Protein AF-A0A8T2VU56-F1 (afdb_monomer_lite)

pLDDT: mean 72.92, std 17.84, range [37.53, 98.25]

Radius of gyration: 41.7 Å; chains: 1; bounding box: 70×82×108 Å

Foldseek 3Di:
DDDPDDDPDPPPDDPDPDDDCPPPQPDDVPDHDDQPPVRDDPDDPPVVVVVVVVVVVVVVVVVVVPDDPDDDDDPDDDDPPPVPVDPPDPPPPPDDPDDDPVVPPPPPPDDDPVVVVVVVVVVVVVVVVVVVVVVVVVVVVVVVVVVVVVVVVVVVVVVVVPPPDDDDDPVVLVVLCVDPVSVVVDDDDDD

Secondary structure (DSSP, 8-state):
--------PPPP-PPP----GGGS--SSTT---SB-TTS-B--PPPHHHHHHHHHHHHHHHHHHTT---------PPPPP--TT---S-SS-TTS--PPPGGG---TT-S--HHHHHHHHHHHHHHHHHHHHHHHHHHHHHHHHHHHHHHHHHHHHHHHHHH-------HHHHHHHHTSHHHHTT------

Structure (mmCIF, N/CA/C/O backbone):
data_AF-A0A8T2VU56-F1
#
_entry.id   AF-A0A8T2VU56-F1
#
loop_
_atom_site.group_PDB
_atom_site.id
_atom_site.type_symbol
_atom_site.label_atom_id
_atom_site.label_alt_id
_atom_site.label_comp_id
_atom_site.label_asym_id
_atom_site.label_entity_id
_atom_site.label_seq_id
_atom_site.pdbx_PDB_ins_code
_atom_site.Cartn_x
_atom_site.Cartn_y
_atom_site.Cartn_z
_atom_site.occupancy
_atom_site.B_iso_or_equiv
_atom_site.auth_seq_id
_atom_site.auth_comp_id
_atom_site.auth_asym_id
_atom_site.auth_atom_id
_atom_site.pdbx_PDB_model_num
ATOM 1 N N . MET A 1 1 ? 33.290 -72.888 -50.175 1.00 46.44 1 MET A N 1
ATOM 2 C CA . MET A 1 1 ? 33.394 -71.530 -49.603 1.00 46.44 1 MET A CA 1
ATOM 3 C C . MET A 1 1 ? 31.988 -70.975 -49.508 1.00 46.44 1 MET A C 1
ATOM 5 O O . MET A 1 1 ? 31.347 -70.798 -50.534 1.00 46.44 1 MET A O 1
ATOM 9 N N . SER A 1 2 ? 31.471 -70.873 -48.289 1.00 42.88 2 SER A N 1
ATOM 10 C CA . SER A 1 2 ? 30.056 -70.639 -47.995 1.00 42.88 2 SER A CA 1
ATOM 11 C C . SER A 1 2 ? 29.735 -69.148 -48.090 1.00 42.88 2 SER A C 1
ATOM 13 O O . SER A 1 2 ? 30.364 -68.346 -47.406 1.00 42.88 2 SER A O 1
ATOM 15 N N . ALA A 1 3 ? 28.772 -68.781 -48.934 1.00 53.12 3 ALA A N 1
ATOM 16 C CA . ALA A 1 3 ? 28.243 -67.427 -49.006 1.00 53.12 3 ALA A CA 1
ATOM 17 C C . ALA A 1 3 ? 27.348 -67.173 -47.784 1.00 53.12 3 ALA A C 1
ATOM 19 O O . ALA A 1 3 ? 26.235 -67.688 -47.699 1.00 53.12 3 ALA A O 1
ATOM 20 N N . SER A 1 4 ? 27.845 -66.407 -46.817 1.00 54.41 4 SER A N 1
ATOM 21 C CA . SER A 1 4 ? 27.042 -65.857 -45.727 1.00 54.41 4 SER A CA 1
ATOM 22 C C . SER A 1 4 ? 26.237 -64.673 -46.266 1.00 54.41 4 SER A C 1
ATOM 24 O O . SER A 1 4 ? 26.714 -63.541 -46.271 1.00 54.41 4 SER A O 1
ATOM 26 N N . GLY A 1 5 ? 25.043 -64.960 -46.789 1.00 58.12 5 GLY A N 1
ATOM 27 C CA . GLY A 1 5 ? 24.051 -63.946 -47.136 1.00 58.12 5 GLY A CA 1
ATOM 28 C C . GLY A 1 5 ? 23.506 -63.307 -45.864 1.00 58.12 5 GLY A C 1
ATOM 29 O O . GLY A 1 5 ? 22.724 -63.923 -45.143 1.00 58.12 5 GLY A O 1
ATOM 30 N N . GLU A 1 6 ? 23.961 -62.095 -45.570 1.00 66.25 6 GLU A N 1
ATOM 31 C CA . GLU A 1 6 ? 23.452 -61.273 -44.477 1.00 66.25 6 GLU A CA 1
ATOM 32 C C . GLU A 1 6 ? 22.043 -60.792 -44.854 1.00 66.25 6 GLU A C 1
ATOM 34 O O . GLU A 1 6 ? 21.862 -59.972 -45.752 1.00 66.25 6 GLU A O 1
ATOM 39 N N . VAL A 1 7 ? 21.024 -61.396 -44.239 1.00 67.69 7 VAL A N 1
ATOM 40 C CA . VAL A 1 7 ? 19.621 -61.028 -44.457 1.00 67.69 7 VAL A CA 1
ATOM 41 C C . VAL A 1 7 ? 19.360 -59.737 -43.688 1.00 67.69 7 VAL A C 1
ATOM 43 O O . VAL A 1 7 ? 19.264 -59.749 -42.461 1.00 67.69 7 VAL A O 1
ATOM 46 N N . GLU A 1 8 ? 19.265 -58.619 -44.407 1.00 71.31 8 GLU A N 1
ATOM 47 C CA . GLU A 1 8 ? 18.895 -57.324 -43.839 1.00 71.31 8 GLU A CA 1
ATOM 48 C C . GLU A 1 8 ? 17.495 -57.416 -43.216 1.00 71.31 8 GLU A C 1
ATOM 50 O O . GLU A 1 8 ? 16.479 -57.531 -43.905 1.00 71.31 8 GLU A O 1
ATOM 55 N N . VAL A 1 9 ? 17.438 -57.401 -41.883 1.00 70.56 9 VAL A N 1
ATOM 56 C CA . VAL A 1 9 ? 16.172 -57.367 -41.150 1.00 70.56 9 VAL A CA 1
ATOM 57 C C . VAL A 1 9 ? 15.564 -55.975 -41.339 1.00 70.56 9 VAL A C 1
ATOM 59 O O . VAL A 1 9 ? 16.203 -54.987 -40.961 1.00 70.56 9 VAL A O 1
ATOM 62 N N . PRO A 1 10 ? 14.348 -55.854 -41.905 1.00 72.25 10 PRO A N 1
ATOM 63 C CA . PRO A 1 10 ? 13.726 -54.556 -42.103 1.00 72.25 10 PRO A CA 1
ATOM 64 C C . PRO A 1 10 ? 13.536 -53.845 -40.754 1.00 72.25 10 PRO A C 1
ATOM 66 O O . PRO A 1 10 ? 13.251 -54.498 -39.742 1.00 72.25 10 PRO A O 1
ATOM 69 N N . PRO A 1 11 ? 13.699 -52.511 -40.713 1.00 74.19 11 PRO A N 1
ATOM 70 C CA . PRO A 1 11 ? 13.617 -51.747 -39.477 1.00 74.19 11 PRO A CA 1
ATOM 71 C C . PRO A 1 11 ? 12.269 -52.002 -38.803 1.00 74.19 11 PRO A C 1
ATOM 73 O O . PRO A 1 11 ? 11.213 -51.791 -39.400 1.00 74.19 11 PRO A O 1
ATOM 76 N N . GLN A 1 12 ? 12.315 -52.485 -37.558 1.00 74.44 12 GLN A N 1
ATOM 77 C CA . GLN A 1 12 ? 11.122 -52.790 -36.774 1.00 74.44 12 GLN A CA 1
ATOM 78 C C . GLN A 1 12 ? 10.201 -51.567 -36.740 1.00 74.44 12 GLN A C 1
ATOM 80 O O . GLN A 1 12 ? 10.619 -50.471 -36.354 1.00 74.44 12 GLN A O 1
ATOM 85 N N . TRP A 1 13 ? 8.950 -51.763 -37.162 1.00 69.94 13 TRP A N 1
ATOM 86 C CA . TRP A 1 13 ? 7.931 -50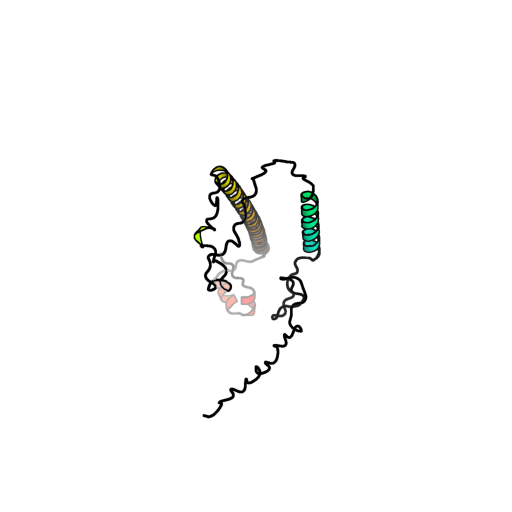.723 -37.135 1.00 69.94 13 TRP A CA 1
ATOM 87 C C . TRP A 1 13 ? 7.741 -50.246 -35.694 1.00 69.94 13 TRP A C 1
ATOM 89 O O . TRP A 1 13 ? 7.312 -51.005 -34.824 1.00 69.94 13 TRP A O 1
ATOM 99 N N . LYS A 1 14 ? 8.098 -48.987 -35.436 1.00 77.25 14 LYS A N 1
ATOM 100 C CA . LYS A 1 14 ? 7.830 -48.331 -34.159 1.00 77.25 14 LYS A CA 1
ATOM 101 C C . LYS A 1 14 ? 6.440 -47.701 -34.246 1.00 77.25 14 LYS A C 1
ATOM 103 O O . LYS A 1 14 ? 6.221 -46.915 -35.174 1.00 77.25 14 LYS A O 1
ATOM 108 N N . PRO A 1 15 ? 5.512 -48.014 -33.326 1.00 74.06 15 PRO A N 1
ATOM 109 C CA . PRO A 1 15 ? 4.235 -47.320 -33.286 1.00 74.06 15 PRO A CA 1
ATOM 110 C C . PRO A 1 15 ? 4.505 -45.827 -33.100 1.00 74.06 15 PRO A C 1
ATOM 112 O O . PRO A 1 15 ? 5.317 -45.436 -32.260 1.00 74.06 15 PRO A O 1
ATOM 115 N N . GLN A 1 16 ? 3.874 -44.997 -33.928 1.00 73.25 16 GLN A N 1
ATOM 116 C CA . GLN A 1 16 ? 4.014 -43.553 -33.796 1.00 73.25 16 GLN A CA 1
ATOM 117 C C . GLN A 1 16 ? 3.370 -43.101 -32.486 1.00 73.25 16 GLN A C 1
ATOM 119 O O . GLN A 1 16 ? 2.297 -43.583 -32.120 1.00 73.25 16 GLN A O 1
ATOM 124 N N . GLU A 1 17 ? 4.028 -42.186 -31.778 1.00 72.50 17 GLU A N 1
ATOM 125 C CA . GLU A 1 17 ? 3.472 -41.585 -30.571 1.00 72.50 17 GLU A CA 1
ATOM 126 C C . GLU A 1 17 ? 2.212 -40.797 -30.945 1.00 72.50 17 GLU A C 1
ATOM 128 O O . GLU A 1 17 ? 2.271 -39.751 -31.592 1.00 72.50 17 GLU A O 1
ATOM 133 N N . ILE A 1 18 ? 1.050 -41.326 -30.562 1.00 72.25 18 ILE A N 1
ATOM 134 C CA . ILE A 1 18 ? -0.223 -40.629 -30.719 1.00 72.25 18 ILE A CA 1
ATOM 135 C C . ILE A 1 18 ? -0.266 -39.548 -29.640 1.00 72.25 18 ILE A C 1
ATOM 137 O O . ILE A 1 18 ? -0.462 -39.838 -28.460 1.00 72.25 18 ILE A O 1
ATOM 141 N N . TYR A 1 19 ? -0.069 -38.297 -30.046 1.00 64.56 19 TYR A N 1
ATOM 142 C CA . TYR A 1 19 ? -0.256 -37.156 -29.159 1.00 64.56 19 TYR A CA 1
ATOM 143 C C . TYR A 1 19 ? -1.755 -36.918 -28.935 1.00 64.56 19 TYR A C 1
ATOM 145 O O . TYR A 1 19 ? -2.496 -36.623 -29.873 1.00 64.56 19 TYR A O 1
ATOM 153 N N . ASP A 1 20 ? -2.209 -37.062 -27.687 1.00 63.53 20 ASP A N 1
ATOM 154 C CA . ASP A 1 20 ? -3.594 -36.786 -27.306 1.00 63.53 20 ASP A CA 1
ATOM 155 C C . ASP A 1 20 ? -3.799 -35.280 -27.082 1.00 63.53 20 ASP A C 1
ATOM 157 O O . ASP A 1 20 ? -3.379 -34.705 -26.074 1.00 63.53 20 ASP A O 1
ATOM 161 N N . PHE A 1 21 ? -4.455 -34.630 -28.043 1.00 57.25 21 PHE A N 1
ATOM 162 C CA . PHE A 1 21 ? -4.750 -33.197 -28.005 1.00 57.25 21 PHE A CA 1
ATOM 163 C C . PHE A 1 21 ? -6.002 -32.843 -27.195 1.00 57.25 21 PHE A C 1
ATOM 165 O O . PHE A 1 21 ? -6.284 -31.661 -27.022 1.00 57.25 21 PHE A O 1
ATOM 172 N N . ARG A 1 22 ? -6.731 -33.816 -26.629 1.00 61.69 22 ARG A N 1
ATOM 173 C CA . ARG A 1 22 ? -7.937 -33.537 -25.819 1.00 61.69 22 ARG A CA 1
ATOM 174 C C . ARG A 1 22 ? -7.633 -32.782 -24.519 1.00 61.69 22 ARG A C 1
ATOM 176 O O . ARG A 1 22 ? -8.540 -32.247 -23.888 1.00 61.69 22 ARG A O 1
ATOM 183 N N . HIS A 1 23 ? -6.361 -32.730 -24.122 1.00 58.16 23 HIS A N 1
ATOM 184 C CA . HIS A 1 23 ? -5.867 -31.947 -22.986 1.00 58.16 23 HIS A CA 1
ATOM 185 C C . HIS A 1 23 ? -4.960 -30.776 -23.400 1.00 58.16 23 HIS A C 1
ATOM 187 O O . HIS A 1 23 ? -4.376 -30.114 -22.537 1.00 58.16 23 HIS A O 1
ATOM 193 N N . GLY A 1 24 ? -4.833 -30.507 -24.704 1.00 56.53 24 GLY A N 1
ATOM 194 C CA . GLY A 1 24 ? -4.169 -29.312 -25.211 1.00 56.53 24 GLY A CA 1
ATOM 195 C C . GLY A 1 24 ? -5.001 -28.077 -24.878 1.00 56.53 24 GLY A C 1
ATOM 196 O O . GLY A 1 24 ? -6.213 -28.070 -25.062 1.00 56.53 24 GLY A O 1
ATOM 197 N N . ALA A 1 25 ? -4.371 -27.035 -24.338 1.00 58.09 25 ALA A N 1
ATOM 198 C CA . ALA A 1 25 ? -5.061 -25.770 -24.124 1.00 58.09 25 ALA A CA 1
ATOM 199 C C . ALA A 1 25 ? -5.356 -25.129 -25.488 1.00 58.09 25 ALA A C 1
ATOM 201 O O . ALA A 1 25 ? -4.428 -24.672 -26.155 1.00 58.09 25 ALA A O 1
ATOM 202 N N . ASP A 1 26 ? -6.627 -25.085 -25.885 1.00 53.66 26 ASP A N 1
ATOM 203 C CA . ASP A 1 26 ? -7.063 -24.320 -27.052 1.00 53.66 26 ASP A CA 1
ATOM 204 C C . ASP A 1 26 ? -6.915 -22.821 -26.762 1.00 53.66 26 ASP A C 1
ATOM 206 O O . ASP A 1 26 ? -7.657 -22.224 -25.975 1.00 53.66 26 ASP A O 1
ATOM 210 N N . GLY A 1 27 ? -5.901 -22.209 -27.373 1.00 61.66 27 GLY A N 1
ATOM 211 C CA . GLY A 1 27 ? -5.682 -20.768 -27.336 1.00 61.66 27 GLY A CA 1
ATOM 212 C C . GLY A 1 27 ? -4.215 -20.357 -27.500 1.00 61.66 27 GLY A C 1
ATOM 213 O O . GLY A 1 27 ? -3.303 -21.171 -27.332 1.00 61.66 27 GLY A O 1
ATOM 214 N N . PRO A 1 28 ? -3.952 -19.077 -27.820 1.00 64.56 28 PRO A N 1
ATOM 215 C CA . PRO A 1 28 ? -2.594 -18.550 -27.913 1.00 64.56 28 PRO A CA 1
ATOM 216 C C . PRO A 1 28 ? -1.837 -18.754 -26.592 1.00 64.56 28 PRO A C 1
ATOM 218 O O . PRO A 1 28 ? -2.418 -18.711 -25.507 1.00 64.56 28 PRO A O 1
ATOM 221 N N . ARG A 1 29 ? -0.521 -18.990 -26.666 1.00 50.00 29 ARG A N 1
ATOM 222 C CA . ARG A 1 29 ? 0.342 -19.300 -25.512 1.00 50.00 29 ARG A CA 1
ATOM 223 C C . ARG A 1 29 ? 0.138 -18.282 -24.375 1.00 50.00 29 ARG A C 1
ATOM 225 O O . ARG A 1 29 ? 0.555 -17.136 -24.483 1.00 50.00 29 ARG A O 1
ATOM 232 N N . GLY A 1 30 ? -0.480 -18.721 -23.274 1.00 55.22 30 GLY A N 1
ATOM 233 C CA . GLY A 1 30 ? -0.839 -17.870 -22.126 1.00 55.22 30 GLY A CA 1
ATOM 234 C C . GLY A 1 30 ? -2.346 -17.673 -21.916 1.00 55.22 30 GLY A C 1
ATOM 235 O O . GLY A 1 30 ? -2.743 -17.134 -20.884 1.00 55.22 30 GLY A O 1
ATOM 236 N N . TYR A 1 31 ? -3.183 -18.152 -22.834 1.00 52.47 31 TYR A N 1
ATOM 237 C CA . TYR A 1 31 ? -4.635 -18.156 -22.707 1.00 52.47 31 TYR A CA 1
ATOM 238 C C . TYR A 1 31 ? -5.089 -19.421 -21.962 1.00 52.47 31 TYR A C 1
ATOM 240 O O . TYR A 1 31 ? -4.869 -20.541 -22.415 1.00 52.47 31 TYR A O 1
ATOM 248 N N . LYS A 1 32 ? -5.679 -19.256 -20.773 1.00 54.81 32 LYS A N 1
ATOM 249 C CA . LYS A 1 32 ? -6.352 -20.338 -20.038 1.00 54.81 32 LYS A CA 1
ATOM 250 C C . LYS A 1 32 ? -7.844 -20.054 -20.043 1.00 54.81 32 LYS A C 1
ATOM 252 O O . LYS A 1 32 ? -8.311 -19.211 -19.279 1.00 54.81 32 LYS A O 1
ATOM 257 N N . VAL A 1 33 ? -8.578 -20.757 -20.898 1.00 51.31 33 VAL A N 1
ATOM 258 C CA . VAL A 1 33 ? -10.038 -20.796 -20.822 1.00 51.31 33 VAL A CA 1
ATOM 259 C C . VAL A 1 33 ? -10.409 -21.838 -19.783 1.00 51.31 33 VAL A C 1
ATOM 261 O O . VAL A 1 33 ? -10.135 -23.021 -19.954 1.00 51.31 33 VAL A O 1
ATOM 264 N N . GLY A 1 34 ? -10.999 -21.388 -18.682 1.00 56.22 34 GLY A N 1
ATOM 265 C CA . GLY A 1 34 ? -11.566 -22.270 -17.672 1.00 56.22 34 GLY A CA 1
ATOM 266 C C . GLY A 1 34 ? -11.054 -22.037 -16.258 1.00 56.22 34 GLY A C 1
ATOM 267 O O . GLY A 1 34 ? -10.115 -21.285 -15.986 1.00 56.22 34 GLY A O 1
ATOM 268 N N . VAL A 1 35 ? -11.754 -22.695 -15.342 1.00 53.44 35 VAL A N 1
ATOM 269 C CA . VAL A 1 35 ? -11.454 -22.742 -13.916 1.00 53.44 35 VAL A CA 1
ATOM 270 C C . VAL A 1 35 ? -10.137 -23.498 -13.731 1.00 53.44 35 VAL A C 1
ATOM 272 O O . VAL A 1 35 ? -9.914 -24.536 -14.354 1.00 53.44 35 VAL A O 1
ATOM 275 N N . ASN A 1 36 ? -9.219 -22.974 -12.917 1.00 60.47 36 ASN A N 1
ATOM 276 C CA . ASN A 1 36 ? -7.969 -23.685 -12.645 1.00 60.47 36 ASN A CA 1
ATOM 277 C C . ASN A 1 36 ? -8.244 -25.010 -11.892 1.00 60.47 36 ASN A C 1
ATOM 279 O O . ASN A 1 36 ? -9.342 -25.226 -11.384 1.00 60.47 36 ASN A O 1
ATOM 283 N N . LYS A 1 37 ? -7.236 -25.886 -11.736 1.00 53.97 37 LYS A N 1
ATOM 284 C CA . LYS A 1 37 ? -7.405 -27.160 -10.995 1.00 53.97 37 LYS A CA 1
ATOM 285 C C . LYS A 1 37 ? -7.894 -26.996 -9.541 1.00 53.97 37 LYS A C 1
ATOM 287 O O . LYS A 1 37 ? -8.208 -27.983 -8.892 1.00 53.97 37 LYS A O 1
ATOM 292 N N . PHE A 1 38 ? -7.893 -25.768 -9.021 1.00 58.56 38 PHE A N 1
ATOM 293 C CA . PHE A 1 38 ? -8.266 -25.410 -7.657 1.0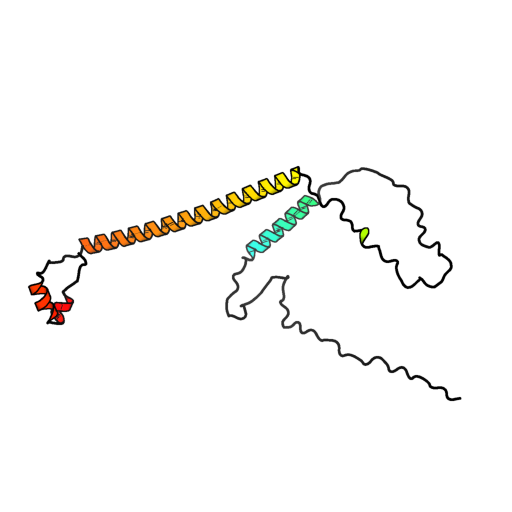0 58.56 38 PHE A CA 1
ATOM 294 C C . PHE A 1 38 ? -9.642 -24.734 -7.565 1.00 58.56 38 PHE A C 1
ATOM 296 O O . PHE A 1 38 ? -9.952 -24.154 -6.531 1.00 58.56 38 PHE A O 1
ATOM 303 N N . GLY A 1 39 ? -10.465 -24.761 -8.619 1.00 57.94 39 GLY A N 1
ATOM 304 C CA . GLY A 1 39 ? -11.818 -24.198 -8.555 1.00 57.94 39 GLY A CA 1
ATOM 305 C C . GLY A 1 39 ? -11.879 -22.666 -8.642 1.00 57.94 39 GLY A C 1
ATOM 306 O O . GLY A 1 39 ? -12.969 -22.099 -8.644 1.00 57.94 39 GLY A O 1
ATOM 307 N N . ASN A 1 40 ? -10.740 -21.977 -8.768 1.00 64.19 40 ASN A N 1
ATOM 308 C CA . ASN A 1 40 ? -10.721 -20.523 -8.884 1.00 64.19 40 ASN A CA 1
ATOM 309 C C . ASN A 1 40 ? -10.905 -20.115 -10.347 1.00 64.19 40 ASN A C 1
ATOM 311 O O . ASN A 1 40 ? -10.119 -20.493 -11.226 1.00 64.19 40 ASN A O 1
ATOM 315 N N . ILE A 1 41 ? -11.931 -19.299 -10.590 1.00 55.78 41 ILE A N 1
ATOM 316 C CA . ILE A 1 41 ? -12.119 -18.565 -11.842 1.00 55.78 41 ILE A CA 1
ATOM 317 C C . ILE A 1 41 ? -10.895 -17.661 -11.993 1.00 55.78 41 ILE A C 1
ATOM 319 O O . ILE A 1 41 ? -10.708 -16.728 -11.212 1.00 55.78 41 ILE A O 1
ATOM 323 N N . GLY A 1 42 ? -10.017 -17.979 -12.948 1.00 53.12 42 GLY A N 1
ATOM 324 C CA . GLY A 1 42 ? -8.849 -17.153 -13.231 1.00 53.12 42 GLY A CA 1
ATOM 325 C C . GLY A 1 42 ? -9.305 -15.720 -13.477 1.00 53.12 42 GLY A C 1
ATOM 326 O O . GLY A 1 42 ? -10.188 -15.496 -14.307 1.00 53.12 42 GLY A O 1
ATOM 327 N N . SER A 1 43 ? -8.758 -14.755 -12.730 1.00 50.44 43 SER A N 1
ATOM 328 C CA . SER A 1 43 ? -9.105 -13.352 -12.941 1.00 50.44 43 SER A CA 1
ATOM 329 C C . SER A 1 43 ? -8.670 -12.981 -14.353 1.00 50.44 43 SER A C 1
ATOM 331 O O . SER A 1 43 ? -7.475 -12.920 -14.654 1.00 50.44 43 SER A O 1
ATOM 333 N N . LYS A 1 44 ? -9.649 -12.804 -15.235 1.00 52.06 44 LYS A N 1
ATOM 334 C CA . LYS A 1 44 ? -9.434 -12.396 -16.616 1.00 52.06 44 LYS A CA 1
ATOM 335 C C . LYS A 1 44 ? -8.611 -11.099 -16.621 1.00 52.06 44 LYS A C 1
ATOM 337 O O . LYS A 1 44 ? -8.950 -10.169 -15.893 1.00 52.06 44 LYS A O 1
ATOM 342 N N . ARG A 1 45 ? -7.594 -11.001 -17.485 1.00 55.91 45 ARG A N 1
ATOM 343 C CA . ARG A 1 45 ? -7.375 -9.718 -18.174 1.00 55.91 45 ARG A CA 1
ATOM 344 C C . ARG A 1 45 ? -8.662 -9.471 -18.952 1.00 55.91 45 ARG A C 1
ATOM 346 O O . ARG A 1 45 ? -9.130 -10.400 -19.617 1.00 55.91 45 ARG A O 1
ATOM 353 N N . LYS A 1 46 ? -9.305 -8.316 -18.766 1.00 57.16 46 LYS A N 1
ATOM 354 C CA . LYS A 1 46 ? -10.575 -8.029 -19.445 1.00 57.16 46 LYS A CA 1
ATOM 355 C C . LYS A 1 46 ? -10.336 -8.180 -20.946 1.00 57.16 46 LYS A C 1
ATOM 357 O O . LYS A 1 46 ? -9.319 -7.720 -21.447 1.00 57.16 46 LYS A O 1
ATOM 362 N N . LEU A 1 47 ? -11.229 -8.876 -21.644 1.00 51.88 47 LEU A N 1
ATOM 363 C CA . LEU A 1 47 ? -11.097 -9.130 -23.084 1.00 51.88 47 LEU A CA 1
ATOM 364 C C . LEU A 1 47 ? -10.931 -7.815 -23.873 1.00 51.88 47 LEU A C 1
ATOM 366 O O . LEU A 1 47 ? -10.182 -7.783 -24.840 1.00 51.88 47 LEU A O 1
ATOM 370 N N . GLU A 1 48 ? -11.540 -6.742 -23.363 1.00 55.62 48 GLU A N 1
ATOM 371 C CA . GLU A 1 48 ? -11.417 -5.355 -23.829 1.00 55.62 48 GLU A CA 1
ATOM 372 C C . GLU A 1 48 ? -9.973 -4.824 -23.766 1.00 55.62 48 GLU A C 1
ATOM 374 O O . GLU A 1 48 ? -9.487 -4.246 -24.731 1.00 55.62 48 GLU A O 1
ATOM 379 N N . GLU A 1 49 ? -9.232 -5.099 -22.685 1.00 60.19 49 GLU A N 1
ATOM 380 C CA . GLU A 1 49 ? -7.827 -4.670 -22.556 1.00 60.19 49 GLU A CA 1
ATOM 381 C C . GLU A 1 49 ? -6.911 -5.411 -23.542 1.00 60.19 49 GLU A C 1
ATOM 383 O O . GLU A 1 49 ? -5.868 -4.894 -23.933 1.00 60.19 49 GLU A O 1
ATOM 388 N N . TYR A 1 50 ? -7.281 -6.631 -23.948 1.00 63.34 50 TYR A N 1
ATOM 389 C CA . TYR A 1 50 ? -6.526 -7.393 -24.941 1.00 63.34 50 TYR A CA 1
ATOM 390 C C . TYR A 1 50 ? -6.828 -6.926 -26.368 1.00 63.34 50 TYR A C 1
ATOM 392 O O . TYR A 1 50 ? -5.896 -6.786 -27.156 1.00 63.34 50 TYR A O 1
ATOM 400 N N . SER A 1 51 ? -8.093 -6.636 -26.698 1.00 68.75 51 SER A N 1
ATOM 401 C CA . SER A 1 51 ? -8.444 -6.062 -28.004 1.00 68.75 51 SER A CA 1
ATOM 402 C C . SER A 1 51 ? -7.813 -4.684 -28.200 1.00 68.75 51 SER A C 1
ATOM 404 O O . SER A 1 51 ? -7.209 -4.449 -29.240 1.00 68.75 51 SER A O 1
ATOM 406 N N . GLU A 1 52 ? -7.834 -3.825 -27.176 1.00 71.88 52 GLU A N 1
ATOM 407 C CA . GLU A 1 52 ? -7.173 -2.513 -27.227 1.00 71.88 52 GLU A CA 1
ATOM 408 C C . GLU A 1 52 ? -5.651 -2.636 -27.400 1.00 71.88 52 GLU A C 1
ATOM 410 O O . GLU A 1 52 ? -5.030 -1.837 -28.100 1.00 71.88 52 GLU A O 1
ATOM 415 N N . GLN A 1 53 ? -5.027 -3.650 -26.791 1.00 71.31 53 GLN A N 1
ATOM 416 C CA . GLN A 1 53 ? -3.592 -3.890 -26.942 1.00 71.31 53 GLN A CA 1
ATOM 417 C C . GLN A 1 53 ? -3.229 -4.367 -28.358 1.00 71.31 53 GLN A C 1
ATOM 419 O O . GLN A 1 53 ? -2.223 -3.918 -28.906 1.00 71.31 53 GLN A O 1
ATOM 424 N N . VAL A 1 54 ? -4.052 -5.234 -28.956 1.00 75.06 54 VAL A N 1
ATOM 425 C CA . VAL A 1 54 ? -3.853 -5.740 -30.325 1.00 75.06 54 VAL A CA 1
ATOM 426 C C . VAL A 1 54 ? -4.086 -4.642 -31.365 1.00 75.06 54 VAL A C 1
ATOM 428 O O . VAL A 1 54 ? -3.289 -4.509 -32.292 1.00 75.06 54 VAL A O 1
ATOM 431 N N . GLU A 1 55 ? -5.119 -3.812 -31.196 1.00 77.06 55 GLU A N 1
ATOM 432 C CA . GLU A 1 55 ? -5.368 -2.663 -32.079 1.00 77.06 55 GLU A CA 1
ATOM 433 C C . GLU A 1 55 ? -4.238 -1.630 -31.999 1.00 77.06 55 GLU A C 1
ATOM 435 O O . GLU A 1 55 ? -3.822 -1.078 -33.018 1.00 77.06 55 GLU A O 1
ATOM 440 N N . ARG A 1 56 ? -3.669 -1.416 -30.805 1.00 75.69 56 ARG A N 1
ATOM 441 C CA . ARG A 1 56 ? -2.527 -0.515 -30.613 1.00 75.69 56 ARG A CA 1
ATOM 442 C C . ARG A 1 56 ? -1.254 -1.026 -31.290 1.00 75.69 56 ARG A C 1
ATOM 444 O O . ARG A 1 56 ? -0.564 -0.236 -31.926 1.00 75.69 56 ARG A O 1
ATOM 451 N N . GLU A 1 57 ? -0.964 -2.324 -31.195 1.00 69.12 57 GLU A N 1
ATOM 452 C CA . GLU A 1 57 ? 0.172 -2.946 -31.894 1.00 69.12 57 GLU A CA 1
ATOM 453 C C . GLU A 1 57 ? -0.005 -2.920 -33.421 1.00 69.12 57 GLU A C 1
ATOM 455 O O . GLU A 1 57 ? 0.957 -2.654 -34.142 1.00 69.12 57 GLU A O 1
ATOM 460 N N . GLN A 1 58 ? -1.224 -3.136 -33.931 1.00 71.38 58 GLN A N 1
ATOM 461 C CA . GLN A 1 58 ? -1.507 -3.029 -35.368 1.00 71.38 58 GLN A CA 1
ATOM 462 C C . GLN A 1 58 ? -1.398 -1.587 -35.881 1.00 71.38 58 GLN A C 1
ATOM 464 O O . GLN A 1 58 ? -0.845 -1.368 -36.960 1.00 71.38 58 GLN A O 1
ATOM 469 N N . ALA A 1 59 ? -1.855 -0.598 -35.108 1.00 71.50 59 ALA A N 1
ATOM 470 C CA . ALA A 1 59 ? -1.707 0.815 -35.452 1.00 71.50 59 ALA A CA 1
ATOM 471 C C . ALA A 1 59 ? -0.235 1.269 -35.435 1.00 71.50 59 ALA A C 1
ATOM 473 O O . ALA A 1 59 ? 0.194 2.032 -36.301 1.00 71.50 59 ALA A O 1
ATOM 474 N N . GLU A 1 60 ? 0.563 0.772 -34.486 1.00 68.62 60 GLU A N 1
ATOM 475 C CA . GLU A 1 60 ? 2.001 1.050 -34.407 1.00 68.62 60 GLU A CA 1
ATOM 476 C C . GLU A 1 60 ? 2.782 0.389 -35.558 1.00 68.62 60 GLU A C 1
ATOM 478 O O . GLU A 1 60 ? 3.704 0.992 -36.109 1.00 68.62 60 GLU A O 1
ATOM 483 N N . ALA A 1 61 ? 2.375 -0.811 -35.987 1.00 64.69 61 ALA A N 1
ATOM 484 C CA . ALA A 1 61 ? 2.932 -1.474 -37.165 1.00 64.69 61 ALA A CA 1
ATOM 485 C C . ALA A 1 61 ? 2.600 -0.725 -38.470 1.00 64.69 61 ALA A C 1
ATOM 487 O O . ALA A 1 61 ? 3.490 -0.523 -39.296 1.00 64.69 61 ALA A O 1
ATOM 488 N N . ALA A 1 62 ? 1.365 -0.237 -38.622 1.00 65.19 62 ALA A N 1
ATOM 489 C CA . ALA A 1 62 ? 0.941 0.538 -39.791 1.00 65.19 62 ALA A CA 1
ATOM 490 C C . ALA A 1 62 ? 1.657 1.900 -39.902 1.00 65.19 62 ALA A C 1
ATOM 492 O O . ALA A 1 62 ? 1.959 2.358 -41.000 1.00 65.19 62 ALA A O 1
ATOM 493 N N . MET A 1 63 ? 1.999 2.528 -38.772 1.00 59.31 63 MET A N 1
ATOM 494 C CA . MET A 1 63 ? 2.775 3.778 -38.738 1.00 59.31 63 MET A CA 1
ATOM 495 C C . MET A 1 63 ? 4.271 3.575 -39.042 1.00 59.31 63 MET A C 1
ATOM 497 O O . MET A 1 63 ? 4.973 4.539 -39.345 1.00 59.31 63 MET A O 1
ATOM 501 N N . ARG A 1 64 ? 4.777 2.334 -38.981 1.00 54.84 64 ARG A N 1
ATOM 502 C CA . ARG A 1 64 ? 6.191 1.993 -39.212 1.00 54.84 64 ARG A CA 1
ATOM 503 C C . ARG A 1 64 ? 6.509 1.609 -40.664 1.00 54.84 64 ARG A C 1
ATOM 505 O O . ARG A 1 64 ? 7.674 1.651 -41.050 1.00 54.84 64 ARG A O 1
ATOM 512 N N . GLU A 1 65 ? 5.507 1.288 -41.482 1.00 45.28 65 GLU A N 1
ATOM 513 C CA . GLU A 1 65 ? 5.672 0.957 -42.912 1.00 45.28 65 GLU A CA 1
ATOM 514 C C . GLU A 1 65 ? 5.769 2.186 -43.847 1.00 45.28 65 GLU A C 1
ATOM 516 O O . GLU A 1 65 ? 5.875 2.033 -45.062 1.00 45.28 65 GLU A O 1
ATOM 521 N N . GLY A 1 66 ? 5.780 3.410 -43.304 1.00 45.50 66 GLY A N 1
ATOM 522 C CA . GLY A 1 66 ? 5.747 4.660 -44.078 1.00 45.50 66 GLY A CA 1
ATOM 523 C C . GLY A 1 66 ? 7.083 5.361 -44.374 1.00 45.50 66 GLY A C 1
ATOM 524 O O . GLY A 1 66 ? 7.054 6.419 -44.999 1.00 45.50 66 GLY A O 1
ATOM 525 N N . GLU A 1 67 ? 8.246 4.843 -43.958 1.00 37.53 67 GLU A N 1
ATOM 526 C CA . GLU A 1 67 ? 9.544 5.484 -44.257 1.00 37.53 67 GLU A CA 1
ATOM 527 C C . GLU A 1 67 ? 10.271 4.829 -45.451 1.00 37.53 67 GLU A C 1
ATOM 529 O O . GLU A 1 67 ? 10.834 3.738 -45.312 1.00 37.53 67 GLU A O 1
ATOM 534 N N . PRO A 1 68 ? 10.355 5.491 -46.624 1.00 41.03 68 PRO A N 1
ATOM 535 C CA . PRO A 1 68 ? 11.251 5.063 -47.688 1.00 41.03 68 PRO A CA 1
ATOM 536 C C . PRO A 1 68 ? 12.701 5.436 -47.340 1.00 41.03 68 PRO A C 1
ATOM 538 O O . PRO A 1 68 ? 13.111 6.593 -47.434 1.00 41.03 68 PRO A O 1
ATOM 541 N N . GLN A 1 69 ? 13.517 4.442 -46.982 1.00 40.94 69 GLN A N 1
ATOM 542 C CA . GLN A 1 69 ? 14.974 4.598 -46.929 1.00 40.94 69 GLN A CA 1
ATOM 543 C C . GLN A 1 69 ? 15.539 4.753 -48.349 1.00 40.94 69 GLN A C 1
ATOM 545 O O . GLN A 1 69 ? 15.780 3.779 -49.063 1.00 40.94 69 GLN A O 1
ATOM 550 N N . ALA A 1 70 ? 15.762 6.002 -48.756 1.00 40.69 70 ALA A N 1
ATOM 551 C CA . ALA A 1 70 ? 16.448 6.347 -49.991 1.00 40.69 70 ALA A CA 1
ATOM 552 C C . ALA A 1 70 ? 17.982 6.306 -49.828 1.00 40.69 70 ALA A C 1
ATOM 554 O O . ALA A 1 70 ? 18.562 7.012 -49.009 1.00 40.69 70 ALA A O 1
ATOM 555 N N . ALA A 1 71 ? 18.600 5.486 -50.682 1.00 47.84 71 ALA A N 1
ATOM 556 C CA . ALA A 1 71 ? 19.913 5.628 -51.317 1.00 47.84 71 ALA A CA 1
ATOM 557 C C . ALA A 1 71 ? 21.171 5.920 -50.464 1.00 47.84 71 ALA A C 1
ATOM 559 O O . ALA A 1 71 ? 21.481 7.055 -50.122 1.00 47.84 71 ALA A O 1
ATOM 560 N N . ALA A 1 72 ? 22.043 4.909 -50.366 1.00 40.47 72 ALA A N 1
ATOM 561 C CA . ALA A 1 72 ? 23.491 5.113 -50.466 1.00 40.47 72 ALA A CA 1
ATOM 562 C C . ALA A 1 72 ? 24.142 3.881 -51.117 1.00 40.47 72 ALA A C 1
ATOM 564 O O . ALA A 1 72 ? 24.303 2.825 -50.502 1.00 40.47 72 ALA A O 1
ATOM 565 N N . GLY A 1 73 ? 24.474 4.016 -52.402 1.00 46.50 73 GLY A N 1
ATOM 566 C CA . GLY A 1 73 ? 25.161 3.001 -53.185 1.00 46.50 73 GLY A CA 1
ATOM 567 C C . GLY A 1 73 ? 26.584 2.755 -52.687 1.00 46.50 73 GLY A C 1
ATOM 568 O O . GLY A 1 73 ? 27.367 3.680 -52.511 1.00 46.50 73 GLY A O 1
ATOM 569 N N . ASN A 1 74 ? 26.925 1.480 -52.523 1.00 48.69 74 ASN A N 1
ATOM 570 C CA . ASN A 1 74 ? 28.301 1.002 -52.470 1.00 48.69 74 ASN A CA 1
ATOM 571 C C . ASN A 1 74 ? 28.356 -0.329 -53.230 1.00 48.69 74 ASN A C 1
ATOM 573 O O . ASN A 1 74 ? 28.226 -1.410 -52.651 1.00 48.69 74 ASN A O 1
ATOM 577 N N . LEU A 1 75 ? 28.508 -0.246 -54.554 1.00 51.69 75 LEU A N 1
ATOM 578 C CA . LEU A 1 75 ? 28.727 -1.402 -55.423 1.00 51.69 75 LEU A CA 1
ATOM 579 C C . LEU A 1 75 ? 30.118 -1.985 -55.134 1.00 51.69 75 LEU A C 1
ATOM 581 O O . LEU A 1 75 ? 31.122 -1.628 -55.748 1.00 51.69 75 LEU A O 1
ATOM 585 N N . LYS A 1 76 ? 30.188 -2.895 -54.159 1.00 56.44 76 LYS A N 1
ATOM 586 C CA . LYS A 1 76 ? 31.363 -3.745 -53.956 1.00 56.44 76 LYS A CA 1
ATOM 587 C C . LYS A 1 76 ? 31.466 -4.696 -55.147 1.00 56.44 76 LYS A C 1
ATOM 589 O O . LYS A 1 76 ? 30.532 -5.444 -55.419 1.00 56.44 76 LYS A O 1
ATOM 594 N N . ARG A 1 77 ? 32.612 -4.675 -55.838 1.00 54.47 77 ARG A N 1
ATOM 595 C CA . ARG A 1 77 ? 32.952 -5.624 -56.914 1.00 54.47 77 ARG A CA 1
ATOM 596 C C . ARG A 1 77 ? 32.652 -7.055 -56.431 1.00 54.47 77 ARG A C 1
ATOM 598 O O . ARG A 1 77 ? 33.105 -7.395 -55.331 1.00 54.47 77 ARG A O 1
ATOM 605 N N . PRO A 1 78 ? 31.919 -7.889 -57.190 1.00 62.31 78 PRO A N 1
ATOM 606 C CA . PRO A 1 78 ? 31.661 -9.259 -56.773 1.00 62.31 78 PRO A CA 1
ATOM 607 C C . PRO A 1 78 ? 32.996 -10.003 -56.676 1.00 62.31 78 PRO A C 1
ATOM 609 O O . PRO A 1 78 ? 33.754 -10.091 -57.642 1.00 62.31 7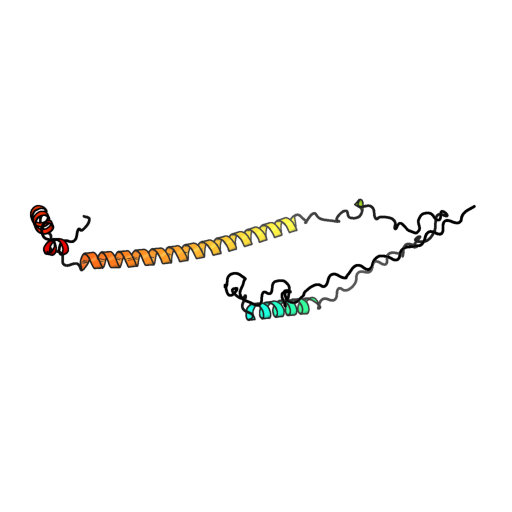8 PRO A O 1
ATOM 612 N N . LYS A 1 79 ? 33.312 -10.505 -55.479 1.00 62.28 79 LYS A N 1
ATOM 613 C CA . LYS A 1 79 ? 34.414 -11.451 -55.288 1.00 62.28 79 LYS A CA 1
ATOM 614 C C . LYS A 1 79 ? 34.072 -12.709 -56.079 1.00 62.28 79 LYS A C 1
ATOM 616 O O . LYS A 1 79 ? 33.008 -13.282 -55.865 1.00 62.28 79 LYS A O 1
ATOM 621 N N . LEU A 1 80 ? 34.968 -13.124 -56.974 1.00 55.72 80 LEU A N 1
ATOM 622 C CA . LEU A 1 80 ? 34.874 -14.419 -57.645 1.00 55.72 80 LEU A CA 1
ATOM 623 C C . LEU A 1 80 ? 34.703 -15.518 -56.588 1.00 55.72 80 LEU A C 1
ATOM 625 O O . LEU A 1 80 ? 35.550 -15.683 -55.707 1.00 55.72 80 LEU A O 1
ATOM 629 N N . ASN A 1 81 ? 33.593 -16.249 -56.678 1.00 58.47 81 ASN A N 1
ATOM 630 C CA . ASN A 1 81 ? 33.354 -17.442 -55.880 1.00 58.47 81 ASN A CA 1
ATOM 631 C C . ASN A 1 81 ? 34.341 -18.524 -56.327 1.00 58.47 81 ASN A C 1
ATOM 633 O O . ASN A 1 81 ? 34.197 -19.096 -57.400 1.00 58.47 81 ASN A O 1
ATOM 637 N N . THR A 1 82 ? 35.327 -18.835 -55.489 1.00 61.06 82 THR A N 1
ATOM 638 C CA . THR A 1 82 ? 36.182 -20.027 -55.632 1.00 61.06 82 THR A CA 1
ATOM 639 C C . THR A 1 82 ? 35.585 -21.251 -54.929 1.00 61.06 82 THR A C 1
ATOM 641 O O . THR A 1 82 ? 36.270 -22.249 -54.697 1.00 61.06 82 THR A O 1
ATOM 644 N N . ILE A 1 83 ? 34.290 -21.198 -54.602 1.00 51.56 83 ILE A N 1
ATOM 645 C CA . ILE A 1 83 ? 33.505 -22.355 -54.174 1.00 51.56 83 ILE A CA 1
ATOM 646 C C . ILE A 1 83 ? 33.420 -23.292 -55.383 1.00 51.56 83 ILE A C 1
ATOM 648 O O . ILE A 1 83 ? 32.709 -23.003 -56.338 1.00 51.56 83 ILE A O 1
ATOM 652 N N . GLY A 1 84 ? 34.191 -24.380 -55.359 1.00 54.25 84 GLY A N 1
ATOM 653 C CA . GLY A 1 84 ? 34.224 -25.371 -56.441 1.00 54.25 84 GLY A CA 1
ATOM 654 C C . GLY A 1 84 ? 35.571 -25.538 -57.145 1.00 54.25 84 GLY A C 1
ATOM 655 O O . GLY A 1 84 ? 35.697 -26.451 -57.956 1.00 54.25 84 GLY A O 1
ATOM 656 N N . VAL A 1 85 ? 36.612 -24.761 -56.809 1.00 50.56 85 VAL A N 1
ATOM 657 C CA . VAL A 1 85 ? 37.983 -25.102 -57.240 1.00 50.56 85 VAL A CA 1
ATOM 658 C C . VAL A 1 85 ? 38.495 -26.217 -56.326 1.00 50.56 85 VAL A C 1
ATOM 660 O O . VAL A 1 85 ? 39.178 -25.995 -55.326 1.00 50.56 85 VAL A O 1
ATOM 663 N N . GLY A 1 86 ? 38.033 -27.431 -56.620 1.00 49.31 86 GLY A N 1
ATOM 664 C CA . GLY A 1 86 ? 38.306 -28.635 -55.855 1.00 49.31 86 GLY A CA 1
ATOM 665 C C . GLY A 1 86 ? 39.798 -28.943 -55.828 1.00 49.31 86 GLY A C 1
ATOM 666 O O . GLY A 1 86 ? 40.423 -29.190 -56.855 1.00 49.31 86 GLY A O 1
ATOM 667 N N . LYS A 1 87 ? 40.373 -28.982 -54.626 1.00 54.69 87 LYS A N 1
ATOM 668 C CA . LYS A 1 87 ? 41.631 -29.691 -54.392 1.00 54.69 87 LYS A CA 1
ATOM 669 C C . LYS A 1 87 ? 41.329 -31.178 -54.601 1.00 54.69 87 LYS A C 1
ATOM 671 O O . LYS A 1 87 ? 40.466 -31.715 -53.911 1.00 54.69 87 LYS A O 1
ATOM 676 N N . GLY A 1 88 ? 41.982 -31.793 -55.589 1.00 50.84 88 GLY A N 1
ATOM 677 C CA . GLY A 1 88 ? 41.726 -33.141 -56.117 1.00 50.84 88 GLY A CA 1
ATOM 678 C C . GLY A 1 88 ? 41.940 -34.286 -55.124 1.00 50.84 88 GLY A C 1
ATOM 679 O O . GLY A 1 88 ? 42.844 -35.096 -55.274 1.00 50.84 88 GLY A O 1
ATOM 680 N N . SER A 1 89 ? 41.103 -34.362 -54.098 1.00 53.03 89 SER A N 1
ATOM 681 C CA . SER A 1 89 ? 41.063 -35.460 -53.143 1.00 53.03 89 SER A CA 1
ATOM 682 C C . SER A 1 89 ? 39.611 -35.662 -52.727 1.00 53.03 89 SER A C 1
ATOM 684 O O . SER A 1 89 ? 39.046 -34.868 -51.975 1.00 53.03 89 SER A O 1
ATOM 686 N N . GLY A 1 90 ? 38.983 -36.718 -53.251 1.00 56.56 90 GLY A N 1
ATOM 687 C CA . GLY A 1 90 ? 37.569 -37.071 -53.061 1.00 56.56 90 GLY A CA 1
ATOM 688 C C . GLY A 1 90 ? 37.168 -37.471 -51.632 1.00 56.56 90 GLY A C 1
ATOM 689 O O . GLY A 1 90 ? 36.229 -38.236 -51.451 1.00 56.56 90 GLY A O 1
ATOM 690 N N . ARG A 1 91 ? 37.857 -36.977 -50.596 1.00 56.88 91 ARG A N 1
ATOM 691 C CA . ARG A 1 91 ? 37.604 -37.296 -49.179 1.00 56.88 91 ARG A CA 1
ATOM 692 C C . ARG A 1 91 ? 36.912 -36.173 -48.391 1.00 56.88 91 ARG A C 1
ATOM 694 O O . ARG A 1 91 ? 37.016 -36.153 -47.170 1.00 56.88 91 ARG A O 1
ATOM 701 N N . ALA A 1 92 ? 36.225 -35.231 -49.043 1.00 54.94 92 ALA A N 1
ATOM 702 C CA . ALA A 1 92 ? 35.651 -34.067 -48.345 1.00 54.94 92 ALA A CA 1
ATOM 703 C C . ALA A 1 92 ? 34.188 -33.719 -48.687 1.00 54.94 92 ALA A C 1
ATOM 705 O O . ALA A 1 92 ? 33.669 -32.744 -48.158 1.00 54.94 92 ALA A O 1
ATOM 706 N N . ALA A 1 93 ? 33.486 -34.501 -49.516 1.00 59.25 93 ALA A N 1
ATOM 707 C CA . ALA A 1 93 ? 32.142 -34.134 -49.995 1.00 59.25 93 ALA A CA 1
ATOM 708 C C . ALA A 1 93 ? 31.014 -34.189 -48.934 1.00 59.25 93 ALA A C 1
ATOM 710 O O . ALA A 1 93 ? 29.947 -33.629 -49.147 1.00 59.25 93 ALA A O 1
ATOM 711 N N . TRP A 1 94 ? 31.232 -34.837 -47.787 1.00 60.94 94 TRP A N 1
ATOM 712 C CA . TRP A 1 94 ? 30.197 -35.119 -46.777 1.00 60.94 94 TRP A CA 1
ATOM 713 C C . TRP A 1 94 ? 30.371 -34.315 -45.483 1.00 60.94 94 TRP A C 1
ATOM 715 O O . TRP A 1 94 ? 29.509 -34.352 -44.609 1.00 60.94 94 TRP A O 1
ATOM 725 N N . LYS A 1 95 ? 31.458 -33.543 -45.355 1.00 70.00 95 LYS A N 1
ATOM 726 C CA . LYS A 1 95 ? 31.669 -32.627 -44.230 1.00 70.00 95 LYS A CA 1
ATOM 727 C C . LYS A 1 95 ? 31.659 -31.197 -44.752 1.00 70.00 95 LYS A C 1
ATOM 729 O O . LYS A 1 95 ? 32.623 -30.757 -45.370 1.00 70.00 95 LYS A O 1
ATOM 734 N N . GLN A 1 96 ? 30.571 -30.474 -44.489 1.00 69.62 96 GLN A N 1
ATOM 735 C CA . GLN A 1 96 ? 30.547 -29.025 -44.686 1.00 69.62 96 GLN A CA 1
ATOM 736 C C . GLN A 1 96 ? 31.681 -28.403 -43.849 1.00 69.62 96 GLN A C 1
ATOM 738 O O . GLN A 1 96 ? 31.869 -28.811 -42.696 1.00 69.62 96 GLN A O 1
ATOM 743 N N . PRO A 1 97 ? 32.470 -27.457 -44.387 1.00 68.00 97 PRO A N 1
ATOM 744 C CA . PRO A 1 97 ? 33.503 -26.790 -43.607 1.00 68.0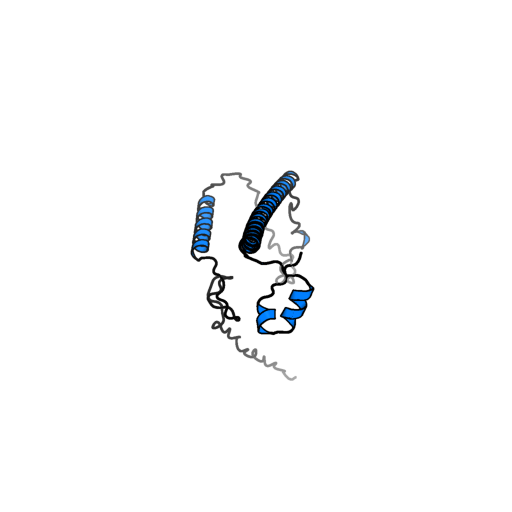0 97 PRO A CA 1
ATOM 745 C C . PRO A 1 97 ? 32.842 -26.044 -42.441 1.00 68.00 97 PRO A C 1
ATOM 747 O O . PRO A 1 97 ? 32.075 -25.106 -42.646 1.00 68.00 97 PRO A O 1
ATOM 750 N N . ALA A 1 98 ? 33.116 -26.473 -41.208 1.00 68.69 98 ALA A N 1
ATOM 751 C CA . ALA A 1 98 ? 32.577 -25.826 -40.019 1.00 68.69 98 ALA A CA 1
ATOM 752 C C . ALA A 1 98 ? 33.065 -24.368 -39.947 1.00 68.69 98 ALA A C 1
ATOM 754 O O . ALA A 1 98 ? 34.271 -24.102 -40.005 1.00 68.69 98 ALA A O 1
ATOM 755 N N . SER A 1 99 ? 32.144 -23.412 -39.794 1.00 65.94 99 SER A N 1
ATOM 756 C CA . SER A 1 99 ? 32.508 -22.022 -39.519 1.00 65.94 99 SER A CA 1
ATOM 757 C C . SER A 1 99 ? 33.246 -21.957 -38.181 1.00 65.94 99 SER A C 1
ATOM 759 O O . SER A 1 99 ? 32.712 -22.376 -37.153 1.00 65.94 99 SER A O 1
ATOM 761 N N . ARG A 1 100 ? 34.481 -21.443 -38.171 1.00 64.31 100 ARG A N 1
ATOM 762 C CA . ARG A 1 100 ? 35.263 -21.268 -36.936 1.00 64.31 100 ARG A CA 1
ATOM 763 C C . ARG A 1 100 ? 34.476 -20.378 -35.967 1.00 64.31 100 ARG A C 1
ATOM 765 O O . ARG A 1 100 ? 34.168 -19.244 -36.311 1.00 64.31 100 ARG A O 1
ATOM 772 N N . ALA A 1 101 ? 34.234 -20.843 -34.740 1.00 63.81 101 ALA A N 1
ATOM 773 C CA . ALA A 1 101 ? 33.447 -20.138 -33.714 1.00 63.81 101 ALA A CA 1
ATOM 774 C C . ALA A 1 101 ? 33.899 -18.685 -33.422 1.00 63.81 101 ALA A C 1
ATOM 776 O O . ALA A 1 101 ? 33.135 -17.886 -32.894 1.00 63.81 101 ALA A O 1
ATOM 777 N N . ASN A 1 102 ? 35.124 -18.314 -33.809 1.00 59.31 102 ASN A N 1
ATOM 778 C CA . ASN A 1 102 ? 35.687 -16.976 -33.617 1.00 59.31 102 ASN A CA 1
ATOM 779 C C . ASN A 1 102 ? 35.195 -15.915 -34.635 1.00 59.31 102 ASN A C 1
ATOM 781 O O . ASN A 1 102 ? 35.550 -14.747 -34.516 1.00 59.31 102 ASN A O 1
ATOM 785 N N . THR A 1 103 ? 34.395 -16.276 -35.647 1.00 56.53 103 THR A N 1
ATOM 786 C CA . THR A 1 103 ? 33.798 -15.293 -36.582 1.00 56.53 103 THR A CA 1
ATOM 787 C C . THR A 1 103 ? 32.473 -14.707 -36.092 1.00 56.53 103 THR A C 1
ATOM 789 O O . THR A 1 103 ? 32.013 -13.717 -36.648 1.00 56.53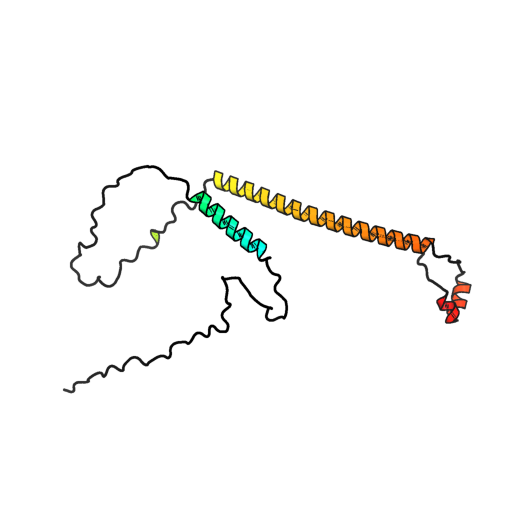 103 THR A O 1
ATOM 792 N N . LEU A 1 104 ? 31.895 -15.244 -35.013 1.00 59.88 104 LEU A N 1
ATOM 793 C CA . LEU A 1 104 ? 30.768 -14.658 -34.268 1.00 59.88 104 LEU A CA 1
ATOM 794 C C . LEU A 1 104 ? 31.258 -13.684 -33.181 1.00 59.88 104 LEU A C 1
ATOM 796 O O . LEU A 1 104 ? 30.673 -13.549 -32.108 1.00 59.88 104 LEU A O 1
ATOM 800 N N . ARG A 1 105 ? 32.375 -12.999 -33.442 1.00 59.84 105 ARG A N 1
ATOM 801 C CA . ARG A 1 105 ? 32.882 -11.943 -32.571 1.00 59.84 105 ARG A CA 1
ATOM 802 C C . ARG A 1 105 ? 31.926 -10.758 -32.703 1.00 59.84 105 ARG A C 1
ATOM 804 O O . ARG A 1 105 ? 32.012 -10.005 -33.666 1.00 59.84 105 ARG A O 1
ATOM 811 N N . ASN A 1 106 ? 30.978 -10.672 -31.771 1.00 62.88 106 ASN A N 1
ATOM 812 C CA . ASN A 1 106 ? 29.906 -9.680 -31.736 1.00 62.88 106 ASN A CA 1
ATOM 813 C C . ASN A 1 106 ? 30.436 -8.270 -32.078 1.00 62.88 106 ASN A C 1
ATOM 815 O O . ASN A 1 106 ? 31.181 -7.692 -31.276 1.00 62.88 106 ASN A O 1
ATOM 819 N N . PRO A 1 107 ? 30.090 -7.705 -33.247 1.00 61.25 107 PRO A N 1
ATOM 820 C CA . PRO A 1 107 ? 30.565 -6.386 -33.628 1.00 61.25 107 PRO A CA 1
ATOM 821 C C . PRO A 1 107 ? 29.798 -5.330 -32.818 1.00 61.25 107 PRO A C 1
ATOM 823 O O . PRO A 1 107 ? 28.658 -5.009 -33.128 1.00 61.25 107 PRO A O 1
ATOM 826 N N . GLY A 1 108 ? 30.419 -4.790 -31.764 1.00 62.84 108 GLY A N 1
ATOM 827 C CA . GLY A 1 108 ? 29.952 -3.553 -31.116 1.00 62.84 108 GLY A CA 1
ATOM 828 C C . GLY A 1 108 ? 29.007 -3.693 -29.915 1.00 62.84 108 GLY A C 1
ATOM 829 O O . GLY A 1 108 ? 28.132 -2.854 -29.738 1.00 62.84 108 GLY A O 1
ATOM 830 N N . LEU A 1 109 ? 29.204 -4.686 -29.038 1.00 62.50 109 LEU A N 1
ATOM 831 C CA . LEU A 1 109 ? 28.476 -4.802 -27.754 1.00 62.50 109 LEU A CA 1
ATOM 832 C C . LEU A 1 109 ? 28.697 -3.628 -26.779 1.00 62.50 109 LEU A C 1
ATOM 834 O O . LEU A 1 109 ? 28.015 -3.538 -25.758 1.00 62.50 109 LEU A O 1
ATOM 838 N N . SER A 1 110 ? 29.662 -2.743 -27.034 1.00 67.69 110 SER A N 1
ATOM 839 C CA . SER A 1 110 ? 29.853 -1.549 -26.218 1.00 67.69 110 SER A CA 1
ATOM 840 C C . SER A 1 110 ? 28.861 -0.470 -26.647 1.00 67.69 110 SER A C 1
ATOM 842 O O . SER A 1 110 ? 29.078 0.219 -27.645 1.00 67.69 110 SER A O 1
ATOM 844 N N . SER A 1 111 ? 27.789 -0.286 -25.876 1.00 75.50 111 SER A N 1
ATOM 845 C CA . SER A 1 111 ? 26.993 0.938 -25.965 1.00 75.50 111 SER A CA 1
ATOM 846 C C . SER A 1 111 ? 27.909 2.152 -25.770 1.00 75.50 111 SER A C 1
ATOM 848 O O . SER A 1 111 ? 28.799 2.138 -24.909 1.00 75.50 111 SER A O 1
ATOM 850 N N . SER A 1 112 ? 27.724 3.188 -26.596 1.00 87.00 112 SER A N 1
ATOM 851 C CA . SER A 1 112 ? 28.445 4.451 -26.423 1.00 87.00 112 SER A CA 1
ATOM 852 C C . SER A 1 112 ? 28.143 5.033 -25.042 1.00 87.00 112 SER A C 1
ATOM 854 O O . SER A 1 112 ? 27.090 4.766 -24.457 1.00 87.00 112 SER A O 1
ATOM 856 N N . TRP A 1 113 ? 29.077 5.815 -24.502 1.00 89.44 113 TRP A N 1
ATOM 857 C CA . TRP A 1 113 ? 28.919 6.449 -23.191 1.00 89.44 113 TRP A CA 1
ATOM 858 C C . TRP A 1 113 ? 27.601 7.228 -23.080 1.00 89.44 113 TRP A C 1
ATOM 860 O O . TRP A 1 113 ? 26.878 7.075 -22.099 1.00 89.44 113 TRP A O 1
ATOM 870 N N . ASP A 1 114 ? 27.225 7.944 -24.139 1.00 90.94 114 ASP A N 1
ATOM 871 C CA . ASP A 1 114 ? 25.975 8.706 -24.190 1.00 90.94 114 ASP A CA 1
ATOM 872 C C . ASP A 1 114 ? 24.737 7.819 -24.059 1.00 90.94 114 ASP A C 1
ATOM 874 O O . ASP A 1 114 ? 23.801 8.174 -23.347 1.00 90.94 114 ASP A O 1
ATOM 878 N N . LYS A 1 115 ? 24.736 6.635 -24.688 1.00 91.50 115 LYS A N 1
ATOM 879 C CA . LYS A 1 115 ? 23.642 5.665 -24.537 1.00 91.50 115 LYS A CA 1
ATOM 880 C C . LYS A 1 115 ? 23.550 5.178 -23.093 1.00 91.50 115 LYS A C 1
ATOM 882 O O . LYS A 1 115 ? 22.474 5.201 -22.518 1.00 91.50 115 LYS A O 1
ATOM 887 N N . LYS A 1 116 ? 24.685 4.859 -22.461 1.00 93.00 116 LYS A N 1
ATOM 888 C CA . LYS A 1 116 ? 24.712 4.454 -21.043 1.00 93.00 116 LYS A CA 1
ATOM 889 C C . LYS A 1 116 ? 24.195 5.554 -20.115 1.00 93.00 116 LYS A C 1
ATOM 891 O O . LYS A 1 116 ? 23.532 5.252 -19.126 1.00 93.00 116 LYS A O 1
ATOM 896 N N . MET A 1 117 ? 24.501 6.816 -20.413 1.00 96.94 117 MET A N 1
ATOM 897 C CA . MET A 1 117 ? 24.016 7.952 -19.627 1.00 96.94 117 MET A CA 1
ATOM 898 C C . MET A 1 117 ? 22.513 8.174 -19.814 1.00 96.94 117 MET A C 1
ATOM 900 O O . MET A 1 117 ? 21.828 8.416 -18.821 1.00 96.94 117 MET A O 1
ATOM 904 N N . LYS A 1 118 ? 21.992 8.015 -21.039 1.00 95.69 118 LYS A N 1
ATOM 905 C CA . LYS A 1 118 ? 20.545 8.026 -21.308 1.00 95.69 118 LYS A CA 1
ATOM 906 C C . LYS A 1 118 ? 19.829 6.901 -20.563 1.00 95.69 118 LYS A C 1
ATOM 908 O O . LYS A 1 118 ? 18.953 7.191 -19.756 1.00 95.69 118 LYS A O 1
ATOM 913 N N . ASP A 1 119 ? 20.298 5.660 -20.694 1.00 95.25 119 ASP A N 1
ATOM 914 C CA . ASP A 1 119 ? 19.720 4.501 -19.997 1.00 95.25 119 ASP A CA 1
ATOM 915 C C . ASP A 1 119 ? 19.740 4.689 -18.467 1.00 95.25 119 ASP A C 1
ATOM 917 O O . ASP A 1 119 ? 18.807 4.315 -17.753 1.00 95.25 119 ASP A O 1
ATOM 921 N N . LYS A 1 120 ? 20.809 5.295 -17.930 1.00 96.44 120 LYS A N 1
ATOM 922 C CA . LYS A 1 120 ? 20.920 5.608 -16.499 1.00 96.44 120 LYS A CA 1
ATOM 923 C C . LYS A 1 120 ? 19.908 6.671 -16.069 1.00 96.44 120 LYS A C 1
ATOM 925 O O . LYS A 1 120 ? 19.309 6.517 -15.004 1.00 96.44 120 LYS A O 1
ATOM 930 N N . ALA A 1 121 ? 19.725 7.724 -16.864 1.00 96.75 121 ALA A N 1
ATOM 931 C CA . ALA A 1 121 ? 18.747 8.775 -16.597 1.00 96.75 121 ALA A CA 1
ATOM 932 C C . ALA A 1 121 ? 17.312 8.229 -16.653 1.00 96.75 121 ALA A C 1
ATOM 934 O O . ALA A 1 121 ? 16.536 8.453 -15.725 1.00 96.75 121 ALA A O 1
ATOM 935 N N . GLU A 1 122 ? 16.990 7.430 -17.671 1.00 96.94 122 GLU A N 1
ATOM 936 C CA . GLU A 1 122 ? 15.689 6.768 -17.817 1.00 96.94 122 GLU A CA 1
ATOM 937 C C . GLU A 1 122 ? 15.404 5.824 -16.646 1.00 96.94 122 GLU A C 1
ATOM 939 O O . GLU A 1 122 ? 14.328 5.860 -16.045 1.00 96.94 122 GLU A O 1
ATOM 944 N N . ARG A 1 123 ? 16.397 5.024 -16.241 1.00 97.31 123 ARG A N 1
ATOM 945 C CA . ARG A 1 123 ? 16.266 4.141 -15.079 1.00 97.31 123 ARG A CA 1
ATOM 946 C C . ARG A 1 123 ? 16.055 4.921 -13.783 1.00 97.31 123 ARG A C 1
ATOM 948 O O . ARG A 1 123 ? 15.272 4.479 -12.943 1.00 97.31 123 ARG A O 1
ATOM 955 N N . ALA A 1 124 ? 16.737 6.051 -13.602 1.00 98.06 124 ALA A N 1
ATOM 956 C CA . ALA A 1 124 ? 16.556 6.901 -12.428 1.00 98.06 124 ALA A CA 1
ATOM 957 C C . ALA A 1 124 ? 15.139 7.497 -12.382 1.00 98.06 124 ALA A C 1
ATOM 959 O O . ALA A 1 124 ? 14.486 7.403 -11.343 1.00 98.06 124 ALA A O 1
ATOM 960 N N . ALA A 1 125 ? 14.643 8.008 -13.514 1.00 97.81 125 ALA A N 1
ATOM 961 C CA . ALA A 1 125 ? 13.283 8.527 -13.643 1.00 97.81 125 ALA A CA 1
ATOM 962 C C . ALA A 1 125 ? 12.224 7.440 -13.389 1.00 97.81 125 ALA A C 1
ATOM 964 O O . ALA A 1 125 ? 11.257 7.650 -12.662 1.00 97.81 125 ALA A O 1
ATOM 965 N N . TYR A 1 126 ? 12.425 6.229 -13.910 1.00 97.75 126 TYR A N 1
ATOM 966 C CA . TYR A 1 126 ? 11.518 5.114 -13.635 1.00 97.75 126 TYR A CA 1
ATOM 967 C C . TYR A 1 126 ? 11.472 4.757 -12.140 1.00 97.75 126 TYR A C 1
ATOM 969 O O . TYR A 1 126 ? 10.404 4.498 -11.581 1.00 97.75 126 TYR A O 1
ATOM 977 N N . VAL A 1 127 ? 12.628 4.749 -11.468 1.00 98.25 127 VAL A N 1
ATOM 978 C CA . VAL A 1 127 ? 12.705 4.456 -10.031 1.00 98.25 127 VAL A CA 1
ATOM 979 C C . VAL A 1 127 ? 12.045 5.555 -9.195 1.00 98.25 127 VAL A C 1
ATOM 981 O O . VAL A 1 127 ? 11.352 5.212 -8.235 1.00 98.25 127 VAL A O 1
ATOM 984 N N . SER A 1 128 ? 12.207 6.837 -9.545 1.00 97.06 128 SER A N 1
ATOM 985 C CA . SER A 1 128 ? 11.536 7.935 -8.834 1.00 97.06 128 SER A CA 1
ATOM 986 C C . SER A 1 128 ? 10.020 7.848 -8.987 1.00 97.06 128 SER A C 1
ATOM 988 O O . SER A 1 128 ? 9.322 7.810 -7.978 1.00 97.06 128 SER A O 1
ATOM 990 N N . LEU A 1 129 ? 9.515 7.649 -10.209 1.00 97.81 129 LEU A N 1
ATOM 991 C CA . LEU A 1 129 ? 8.081 7.476 -10.466 1.00 97.81 129 LEU A CA 1
ATOM 992 C C . LEU A 1 129 ? 7.502 6.277 -9.707 1.00 97.81 129 LEU A C 1
ATOM 994 O O . LEU A 1 129 ? 6.437 6.357 -9.092 1.00 97.81 129 LEU A O 1
ATOM 998 N N . LYS A 1 130 ? 8.224 5.150 -9.693 1.00 98.00 130 LYS A N 1
ATOM 999 C CA . LYS A 1 130 ? 7.819 3.972 -8.919 1.00 98.00 130 LYS A CA 1
ATOM 1000 C C . LYS A 1 130 ? 7.765 4.282 -7.424 1.00 98.00 130 LYS A C 1
ATOM 1002 O O . LYS A 1 130 ? 6.835 3.845 -6.744 1.00 98.00 130 LYS A O 1
ATOM 1007 N N . ARG A 1 131 ? 8.754 5.009 -6.902 1.00 98.00 131 ARG A N 1
ATOM 1008 C CA . ARG A 1 131 ? 8.810 5.397 -5.492 1.00 98.00 131 ARG A CA 1
ATOM 1009 C C . ARG A 1 131 ? 7.640 6.309 -5.134 1.00 98.00 131 ARG A C 1
ATOM 1011 O O . ARG A 1 131 ? 6.904 5.965 -4.211 1.00 98.00 131 ARG A O 1
ATOM 1018 N N . GLU A 1 132 ? 7.408 7.365 -5.905 1.00 96.44 132 GLU A N 1
ATOM 1019 C CA . GLU A 1 132 ? 6.290 8.301 -5.736 1.00 96.44 132 GLU A CA 1
ATOM 1020 C C . GLU A 1 132 ? 4.936 7.577 -5.742 1.00 96.44 132 GLU A C 1
ATOM 1022 O O . GLU A 1 132 ? 4.111 7.784 -4.853 1.00 96.44 132 GLU A O 1
ATOM 1027 N N . ALA A 1 133 ? 4.731 6.631 -6.665 1.00 96.25 133 ALA A N 1
ATOM 1028 C CA . ALA A 1 133 ? 3.514 5.820 -6.715 1.00 96.25 133 ALA A CA 1
ATOM 1029 C C . ALA A 1 133 ? 3.335 4.916 -5.479 1.00 96.25 133 ALA A C 1
ATOM 1031 O O . ALA A 1 133 ? 2.216 4.678 -5.018 1.00 96.25 133 ALA A O 1
ATOM 1032 N N . THR A 1 134 ? 4.425 4.376 -4.922 1.00 97.62 134 THR A N 1
ATOM 1033 C CA . THR A 1 134 ? 4.339 3.590 -3.681 1.00 97.62 134 THR A CA 1
ATOM 1034 C C . THR A 1 134 ? 4.125 4.461 -2.450 1.00 97.62 134 THR A C 1
ATOM 1036 O O . THR A 1 134 ? 3.423 4.043 -1.529 1.00 97.62 134 THR A O 1
ATOM 1039 N N . GLU A 1 135 ? 4.713 5.655 -2.420 1.00 97.12 135 GLU A N 1
ATOM 1040 C CA . GLU A 1 135 ? 4.560 6.608 -1.326 1.00 97.12 135 GLU A CA 1
ATOM 1041 C C . GLU A 1 135 ? 3.133 7.158 -1.289 1.00 97.12 135 GLU A C 1
ATOM 1043 O O . GLU A 1 135 ? 2.518 7.092 -0.229 1.00 97.12 135 GLU A O 1
ATOM 1048 N N . SER A 1 136 ? 2.544 7.532 -2.430 1.00 94.12 136 SER A N 1
ATOM 1049 C CA . SER A 1 136 ? 1.146 7.989 -2.505 1.00 94.12 136 SER A CA 1
ATOM 1050 C C . SER A 1 136 ? 0.137 6.922 -2.064 1.00 94.12 136 SER A C 1
ATOM 1052 O O . SER A 1 136 ? -0.834 7.206 -1.362 1.00 94.12 136 SER A O 1
ATOM 1054 N N . ARG A 1 137 ? 0.384 5.646 -2.392 1.00 96.25 137 ARG A N 1
ATOM 1055 C CA . ARG A 1 137 ? -0.432 4.534 -1.875 1.00 96.25 137 ARG A CA 1
ATOM 1056 C C . ARG A 1 137 ? -0.294 4.370 -0.365 1.00 96.25 137 ARG A C 1
ATOM 1058 O O . ARG A 1 137 ? -1.278 4.082 0.314 1.00 96.25 137 ARG A O 1
ATOM 1065 N N . LYS A 1 138 ? 0.920 4.526 0.170 1.00 97.50 138 LYS A N 1
ATOM 1066 C CA . LYS A 1 138 ? 1.174 4.426 1.612 1.00 97.50 138 LYS A CA 1
ATOM 1067 C C . LYS A 1 138 ? 0.550 5.591 2.374 1.00 97.50 138 LYS A C 1
ATOM 1069 O O . LYS A 1 138 ? -0.002 5.344 3.441 1.00 97.50 138 LYS A O 1
ATOM 1074 N N . THR A 1 139 ? 0.620 6.818 1.860 1.00 96.25 139 THR A N 1
ATOM 1075 C CA . THR A 1 139 ? -0.012 7.985 2.495 1.00 96.25 139 THR A CA 1
ATOM 1076 C C . THR A 1 139 ? -1.527 7.829 2.511 1.00 96.25 139 THR A C 1
ATOM 1078 O O . THR A 1 139 ? -2.111 7.871 3.587 1.00 96.25 139 THR A O 1
ATOM 1081 N N . ALA A 1 140 ? -2.146 7.467 1.382 1.00 96.12 140 ALA A N 1
ATOM 1082 C CA . ALA A 1 140 ? -3.585 7.209 1.321 1.00 96.12 140 ALA A CA 1
ATOM 1083 C C . ALA A 1 140 ? -4.032 6.101 2.298 1.00 96.12 140 ALA A C 1
ATOM 1085 O O . ALA A 1 140 ? -5.065 6.214 2.960 1.00 96.12 140 ALA A O 1
ATOM 1086 N N . ALA A 1 141 ? -3.243 5.029 2.434 1.00 96.50 141 ALA A N 1
ATOM 1087 C CA . ALA A 1 141 ? -3.533 3.956 3.384 1.00 96.50 141 ALA A CA 1
ATOM 1088 C C . ALA A 1 141 ? -3.393 4.402 4.852 1.00 96.50 141 ALA A C 1
ATOM 1090 O O . ALA A 1 141 ? -4.204 3.998 5.688 1.00 96.50 141 ALA A O 1
ATOM 1091 N N . LYS A 1 142 ? -2.384 5.226 5.170 1.00 97.19 142 LYS A N 1
ATOM 1092 C CA . LYS A 1 142 ? -2.197 5.804 6.510 1.00 97.19 142 LYS A CA 1
ATOM 1093 C C . LYS A 1 142 ? -3.342 6.744 6.870 1.00 97.19 142 LYS A C 1
ATOM 1095 O O . LYS A 1 142 ? -3.965 6.532 7.902 1.00 97.19 142 LYS A O 1
ATOM 1100 N N . GLU A 1 143 ? -3.702 7.667 5.984 1.00 96.25 143 GLU A N 1
ATOM 1101 C CA . GLU A 1 143 ? -4.826 8.586 6.191 1.00 96.25 143 GLU A CA 1
ATOM 1102 C C . GLU A 1 143 ? -6.145 7.829 6.401 1.00 96.25 143 GLU A C 1
ATOM 1104 O O . GLU A 1 143 ? -6.935 8.151 7.288 1.00 96.25 143 GLU A O 1
ATOM 1109 N N . ALA A 1 144 ? -6.392 6.771 5.622 1.00 96.06 144 ALA A N 1
ATOM 1110 C CA . ALA A 1 144 ? -7.575 5.934 5.802 1.00 96.06 144 ALA A CA 1
ATOM 1111 C C . ALA A 1 144 ? -7.584 5.208 7.158 1.00 96.06 144 ALA A C 1
ATOM 1113 O O . ALA A 1 144 ? -8.653 5.001 7.740 1.00 96.06 144 ALA A O 1
ATOM 1114 N N . ARG A 1 145 ? -6.413 4.805 7.664 1.00 97.00 145 ARG A N 1
ATOM 1115 C CA . ARG A 1 145 ? -6.268 4.182 8.982 1.00 97.00 145 ARG A CA 1
ATOM 1116 C C . ARG A 1 145 ? -6.493 5.196 10.100 1.00 97.00 145 ARG A C 1
ATOM 1118 O O . ARG A 1 145 ? -7.301 4.919 10.980 1.00 97.00 145 ARG A O 1
ATOM 1125 N N . GLU A 1 146 ? -5.863 6.361 10.021 1.00 97.12 146 GLU A N 1
ATOM 1126 C CA . GLU A 1 146 ? -6.017 7.452 10.989 1.00 97.12 146 GLU A CA 1
ATOM 1127 C C . GLU A 1 146 ? -7.484 7.878 11.097 1.00 97.12 146 GLU A C 1
ATOM 1129 O O . GLU A 1 146 ? -8.045 7.868 12.189 1.00 97.12 146 GLU A O 1
ATOM 1134 N N . ARG A 1 147 ? -8.182 8.071 9.968 1.00 96.88 147 ARG A N 1
ATOM 1135 C CA . ARG A 1 147 ? -9.628 8.370 9.964 1.00 96.88 147 ARG A CA 1
ATOM 1136 C C . ARG A 1 147 ? -10.467 7.301 10.668 1.00 96.88 147 ARG A C 1
ATOM 1138 O O . ARG A 1 147 ? -11.464 7.617 11.317 1.00 96.88 147 ARG A O 1
ATOM 1145 N N . ARG A 1 148 ? -10.107 6.020 10.528 1.00 96.00 148 ARG A N 1
ATOM 1146 C CA . ARG A 1 148 ? -10.811 4.917 11.207 1.00 96.00 148 ARG A CA 1
ATOM 1147 C C . ARG A 1 148 ? -10.534 4.917 12.704 1.00 96.00 148 ARG A C 1
ATOM 1149 O O . ARG A 1 148 ? -11.470 4.709 13.472 1.00 96.00 148 ARG A O 1
ATOM 1156 N N . GLU A 1 149 ? -9.286 5.129 13.102 1.00 96.75 149 GLU A N 1
ATOM 1157 C CA . GLU A 1 149 ? -8.875 5.192 14.506 1.00 96.75 149 GLU A CA 1
ATOM 1158 C C . GLU A 1 149 ? -9.513 6.399 15.206 1.00 96.75 149 GLU A C 1
ATOM 1160 O O . GLU A 1 149 ? -10.104 6.242 16.270 1.00 96.75 149 GLU A O 1
ATOM 1165 N N . GLU A 1 150 ? -9.534 7.571 14.571 1.00 95.94 150 GLU A N 1
ATOM 1166 C CA . GLU A 1 150 ? -10.231 8.761 15.070 1.00 95.94 150 GLU A CA 1
ATOM 1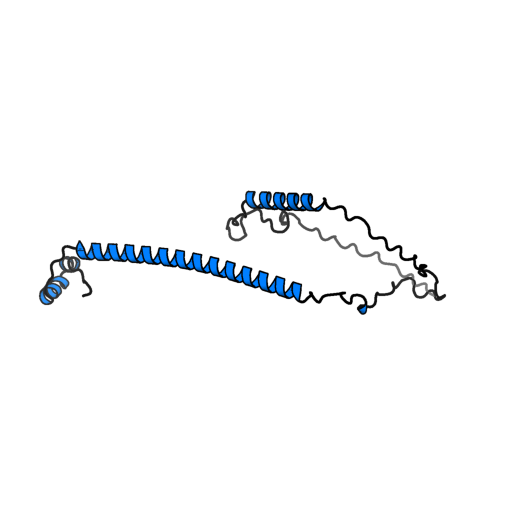167 C C . GLU A 1 150 ? -11.741 8.541 15.188 1.00 95.94 150 GLU A C 1
ATOM 1169 O O . GLU A 1 150 ? -12.350 8.897 16.199 1.00 95.94 150 GLU A O 1
ATOM 1174 N N . ALA A 1 151 ? -12.366 7.910 14.189 1.00 95.81 151 ALA A N 1
ATOM 1175 C CA . ALA A 1 151 ? -13.787 7.584 14.247 1.00 95.81 151 ALA A CA 1
ATOM 1176 C C . ALA A 1 151 ? -14.104 6.584 15.372 1.00 95.81 151 ALA A C 1
ATOM 1178 O O . ALA A 1 151 ? -15.132 6.722 16.039 1.00 95.81 151 ALA A O 1
ATOM 1179 N N . GLN A 1 152 ? -13.245 5.586 15.601 1.00 96.00 152 GLN A N 1
ATOM 1180 C CA . GLN A 1 152 ? -13.382 4.651 16.722 1.00 96.00 152 GLN A CA 1
ATOM 1181 C C . GLN A 1 152 ? -13.192 5.361 18.058 1.00 96.00 152 GLN A C 1
ATOM 1183 O O . GLN A 1 152 ? -14.067 5.272 18.917 1.00 96.00 152 GLN A O 1
ATOM 1188 N N . ARG A 1 153 ? -12.134 6.162 18.195 1.00 95.69 153 ARG A N 1
ATOM 1189 C CA . ARG A 1 153 ? -11.864 6.959 19.389 1.00 95.69 153 ARG A CA 1
ATOM 1190 C C . ARG A 1 153 ? -13.025 7.897 19.711 1.00 95.69 153 ARG A C 1
ATOM 1192 O O . ARG A 1 153 ? -13.487 7.926 20.845 1.00 95.69 153 ARG A O 1
ATOM 1199 N N . ARG A 1 154 ? -13.580 8.596 18.717 1.00 95.19 154 ARG A N 1
ATOM 1200 C CA . ARG A 1 154 ? -14.755 9.461 18.904 1.00 95.19 154 ARG A CA 1
ATOM 1201 C C . ARG A 1 154 ? -15.980 8.665 19.356 1.00 95.19 154 ARG A C 1
ATOM 1203 O O . ARG A 1 154 ? -16.726 9.134 20.211 1.00 95.19 154 ARG A O 1
ATOM 1210 N N . LYS A 1 155 ? -16.199 7.461 18.815 1.00 95.19 155 LYS A N 1
ATOM 1211 C CA . LYS A 1 155 ? -17.280 6.566 19.267 1.00 95.19 155 LYS A CA 1
ATOM 1212 C C . LYS A 1 155 ? -17.069 6.110 20.709 1.00 95.19 155 LYS A C 1
ATOM 1214 O O . LYS A 1 155 ? -18.027 6.103 21.476 1.00 95.19 155 LYS A O 1
ATOM 1219 N N . GLU A 1 156 ? -15.845 5.763 21.090 1.00 91.94 156 GLU A N 1
ATOM 1220 C CA . GLU A 1 156 ? -15.500 5.371 22.457 1.00 91.94 156 GLU A CA 1
ATOM 1221 C C . GLU A 1 156 ? -15.646 6.530 23.442 1.00 91.94 156 GLU A C 1
ATOM 1223 O O . GLU A 1 156 ? -16.255 6.362 24.495 1.00 91.94 156 GLU A O 1
ATOM 1228 N N . GLU A 1 157 ? -15.160 7.721 23.092 1.00 91.06 157 GLU A N 1
ATOM 1229 C CA . GLU A 1 157 ? -15.327 8.935 23.891 1.00 91.06 157 GLU A CA 1
ATOM 1230 C C . GLU A 1 157 ? -16.806 9.292 24.049 1.00 91.06 157 GLU A C 1
ATOM 1232 O O . GLU A 1 157 ? -17.256 9.570 25.160 1.00 91.06 157 GLU A O 1
ATOM 1237 N N . ASN A 1 158 ? -17.591 9.218 22.972 1.00 90.62 158 ASN A N 1
ATOM 1238 C CA . ASN A 1 158 ? -19.033 9.435 23.036 1.00 90.62 158 ASN A CA 1
ATOM 1239 C C . ASN A 1 158 ? -19.726 8.380 23.900 1.00 90.62 158 ASN A C 1
ATOM 1241 O O . ASN A 1 158 ? -20.595 8.736 24.686 1.00 90.62 158 ASN A O 1
ATOM 1245 N N . ARG A 1 159 ? -19.321 7.107 23.810 1.00 88.62 159 ARG A N 1
ATOM 1246 C CA . ARG A 1 159 ? -19.843 6.022 24.653 1.00 88.62 159 ARG A CA 1
ATOM 1247 C C . ARG A 1 159 ? -19.499 6.230 26.128 1.00 88.62 159 ARG A C 1
ATOM 1249 O O . ARG A 1 159 ? -20.342 5.973 26.979 1.00 88.62 159 ARG A O 1
ATOM 1256 N N . LYS A 1 160 ? -18.288 6.708 26.436 1.00 85.25 160 LYS A N 1
ATOM 1257 C CA . LYS A 1 160 ? -17.874 7.074 27.802 1.00 85.25 160 LYS A CA 1
ATOM 1258 C C . LYS A 1 160 ? -18.694 8.255 28.327 1.00 85.25 160 LYS A C 1
ATOM 1260 O O . LYS A 1 160 ? -19.152 8.206 29.461 1.00 85.25 160 LYS A O 1
ATOM 1265 N N . LYS A 1 161 ? -18.914 9.285 27.500 1.00 85.88 161 LYS A N 1
ATOM 1266 C CA . LYS A 1 161 ? -19.693 10.484 27.862 1.00 85.88 161 LYS A CA 1
ATOM 1267 C C . LYS A 1 161 ? -21.189 10.203 28.030 1.00 85.88 161 LYS A C 1
ATOM 1269 O O . LYS A 1 161 ? -21.803 10.761 28.929 1.00 85.88 161 LYS A O 1
ATOM 1274 N N . SER A 1 162 ? -21.780 9.361 27.180 1.00 82.88 162 SER A N 1
ATOM 1275 C CA . SER A 1 162 ? -23.216 9.049 27.223 1.00 82.88 162 SER A CA 1
ATOM 1276 C C . SER A 1 162 ? -23.586 7.983 28.255 1.00 82.88 162 SER A C 1
ATOM 1278 O O . SER A 1 162 ? -24.764 7.820 28.573 1.00 82.88 162 SER A O 1
ATOM 1280 N N . ALA A 1 163 ? -22.608 7.256 28.800 1.00 79.94 163 ALA A N 1
ATOM 1281 C CA . ALA A 1 163 ? -22.849 6.294 29.861 1.00 79.94 163 ALA A CA 1
ATOM 1282 C C . ALA A 1 163 ? -23.193 7.019 31.173 1.00 79.94 163 ALA A C 1
ATOM 1284 O O . ALA A 1 163 ? -22.312 7.457 31.915 1.00 79.94 163 ALA A O 1
ATOM 1285 N N . ILE A 1 164 ? -24.489 7.103 31.485 1.00 75.12 164 ILE A N 1
ATOM 1286 C CA . ILE A 1 164 ? -24.989 7.549 32.791 1.00 75.12 164 ILE A CA 1
ATOM 1287 C C . ILE A 1 164 ? -24.573 6.495 33.823 1.00 75.12 164 ILE A C 1
ATOM 1289 O O . ILE A 1 164 ? -25.233 5.470 33.995 1.00 75.12 164 ILE A O 1
ATOM 1293 N N . THR A 1 165 ? -23.431 6.713 34.471 1.00 78.50 165 THR A N 1
ATOM 1294 C CA . THR A 1 165 ? -22.872 5.801 35.471 1.00 78.50 165 THR A CA 1
ATOM 1295 C C . THR A 1 165 ? -22.820 6.482 36.829 1.00 78.50 165 THR A C 1
ATOM 1297 O O . THR A 1 165 ? -22.401 7.630 36.966 1.00 78.50 165 THR A O 1
ATOM 1300 N N . THR A 1 166 ? -23.261 5.766 37.858 1.00 79.50 166 THR A N 1
ATOM 1301 C CA . THR A 1 166 ? -23.144 6.208 39.249 1.00 79.50 166 THR A CA 1
ATOM 1302 C C . THR A 1 166 ? -21.885 5.587 39.840 1.00 79.50 166 THR A C 1
ATOM 1304 O O . THR A 1 166 ? -21.720 4.367 39.800 1.00 79.50 166 THR A O 1
ATOM 1307 N N . LYS A 1 167 ? -20.981 6.405 40.390 1.00 84.31 167 LYS A N 1
ATOM 1308 C CA . LYS A 1 167 ? -19.789 5.896 41.084 1.00 84.31 167 LYS A CA 1
ATOM 1309 C C . LYS A 1 167 ? -20.217 5.232 42.394 1.00 84.31 167 LYS A C 1
ATOM 1311 O O . LYS A 1 167 ? -20.911 5.840 43.203 1.00 84.31 167 LYS A O 1
ATOM 1316 N N . VAL A 1 168 ? -19.798 3.986 42.601 1.00 87.44 168 VAL A N 1
ATOM 1317 C CA . VAL A 1 168 ? -20.099 3.198 43.805 1.00 87.44 168 VAL A CA 1
ATOM 1318 C C . VAL A 1 168 ? -18.800 2.939 44.567 1.00 87.44 168 VAL A C 1
ATOM 1320 O O . VAL A 1 168 ? -17.762 2.694 43.957 1.00 87.44 168 VAL A O 1
ATOM 1323 N N . SER A 1 169 ? -18.840 2.984 45.902 1.00 91.31 169 SER A N 1
ATOM 1324 C CA . SER A 1 169 ? -17.660 2.716 46.732 1.00 91.31 169 SER A CA 1
ATOM 1325 C C . SER A 1 169 ? -17.168 1.270 46.593 1.00 91.31 169 SER A C 1
ATOM 1327 O O . SER A 1 169 ? -17.939 0.347 46.306 1.00 91.31 169 SER A O 1
ATOM 1329 N N . SER A 1 170 ? -15.881 1.046 46.868 1.00 89.44 170 SER A N 1
ATOM 1330 C CA . SER A 1 170 ? -15.252 -0.281 46.798 1.00 89.44 170 SER A CA 1
ATOM 1331 C C . SER A 1 170 ? -15.934 -1.308 47.714 1.00 89.44 170 SER A C 1
ATOM 1333 O O . SER A 1 170 ? -16.140 -2.458 47.321 1.00 89.44 170 SER A O 1
ATOM 1335 N N . ALA A 1 171 ? -16.355 -0.896 48.914 1.00 91.19 171 ALA A N 1
ATOM 1336 C CA . ALA A 1 171 ? -17.081 -1.745 49.856 1.00 91.19 171 ALA A CA 1
ATOM 1337 C C . ALA A 1 171 ? -18.455 -2.176 49.310 1.00 91.19 171 ALA A C 1
ATOM 1339 O O . ALA A 1 171 ? -18.825 -3.350 49.405 1.00 91.19 171 ALA A O 1
ATOM 1340 N N . THR A 1 172 ? -19.197 -1.255 48.692 1.00 88.38 172 THR A N 1
ATOM 1341 C CA . THR A 1 172 ? -20.515 -1.543 48.111 1.00 88.38 172 THR A CA 1
ATOM 1342 C C . THR A 1 172 ? -20.392 -2.387 46.840 1.00 88.38 172 THR A C 1
ATOM 1344 O O . THR A 1 172 ? -21.147 -3.346 46.674 1.00 88.38 172 THR A O 1
ATOM 1347 N N . ALA A 1 173 ? -19.381 -2.139 46.001 1.00 90.06 173 ALA A N 1
ATOM 1348 C CA . ALA A 1 173 ? -19.078 -2.983 44.845 1.00 90.06 173 ALA A CA 1
ATOM 1349 C C . ALA A 1 173 ? -18.775 -4.434 45.264 1.00 90.06 173 ALA A C 1
ATOM 1351 O O . ALA A 1 173 ? -19.356 -5.370 44.712 1.00 90.06 173 ALA A O 1
ATOM 1352 N N . ARG A 1 174 ? -17.957 -4.639 46.310 1.00 91.31 174 ARG A N 1
ATOM 1353 C CA . ARG A 1 174 ? -17.677 -5.974 46.877 1.00 91.31 174 ARG A CA 1
ATOM 1354 C C . ARG A 1 174 ? -18.947 -6.680 47.365 1.00 91.31 174 ARG A C 1
ATOM 1356 O O . ARG A 1 174 ? -19.086 -7.882 47.148 1.00 91.31 174 ARG A O 1
ATOM 1363 N N . LYS A 1 175 ? -19.895 -5.960 47.981 1.00 92.06 175 LYS A N 1
ATOM 1364 C CA . LYS A 1 175 ? -21.204 -6.519 48.381 1.00 92.06 175 LYS A CA 1
ATOM 1365 C C . LYS A 1 175 ? -22.043 -6.923 47.162 1.00 92.06 175 LYS A C 1
ATOM 1367 O O . LYS A 1 175 ? -22.600 -8.017 47.143 1.00 92.06 175 LYS A O 1
ATOM 1372 N N . MET A 1 176 ? -22.087 -6.090 46.124 1.00 91.50 176 MET A N 1
ATOM 1373 C CA . MET A 1 176 ? -22.833 -6.368 44.891 1.00 91.50 176 MET A CA 1
ATOM 1374 C C . MET A 1 176 ? -22.245 -7.535 44.083 1.00 91.50 176 MET A C 1
ATOM 1376 O O . MET A 1 176 ? -23.007 -8.298 43.491 1.00 91.50 176 MET A O 1
ATOM 1380 N N . MET A 1 177 ? -20.922 -7.740 44.102 1.00 91.62 177 MET A N 1
ATOM 1381 C CA . MET A 1 177 ? -20.280 -8.881 43.433 1.00 91.62 177 MET A CA 1
ATOM 1382 C C . MET A 1 177 ? -20.699 -10.244 44.001 1.00 91.62 177 MET A C 1
ATOM 1384 O O . MET A 1 177 ? -20.657 -11.233 43.268 1.00 91.62 177 MET A O 1
ATOM 1388 N N . LYS A 1 178 ? -21.139 -10.308 45.267 1.00 93.50 178 LYS A N 1
ATOM 1389 C CA . LYS A 1 178 ? -21.626 -11.548 45.898 1.00 93.50 178 LYS A CA 1
ATOM 1390 C C . LYS A 1 178 ? -22.972 -12.019 45.333 1.00 93.50 178 LYS A C 1
ATOM 1392 O O . LYS A 1 178 ? -23.305 -13.190 45.461 1.00 93.50 178 LYS A O 1
ATOM 1397 N N . ASN A 1 179 ? -23.742 -11.139 44.685 1.00 94.44 179 ASN A N 1
ATOM 1398 C CA . ASN A 1 179 ? -25.038 -11.475 44.097 1.00 94.44 179 ASN A CA 1
ATOM 1399 C C . ASN A 1 179 ? -24.972 -11.417 42.563 1.00 94.44 179 ASN A C 1
ATOM 1401 O O . ASN A 1 179 ? -24.721 -10.363 41.984 1.00 94.44 179 ASN A O 1
ATOM 1405 N N . LYS A 1 180 ? -25.278 -12.531 41.881 1.00 92.25 180 LYS A N 1
ATOM 1406 C CA . LYS A 1 180 ? -25.203 -12.655 40.411 1.00 92.25 180 LYS A CA 1
ATOM 1407 C C . LYS A 1 180 ? -26.025 -11.595 39.666 1.00 92.25 180 LYS A C 1
ATOM 1409 O O . LYS A 1 180 ? -25.593 -11.135 38.612 1.00 92.25 180 LYS A O 1
ATOM 1414 N N . LYS A 1 181 ? -27.188 -11.188 40.193 1.00 91.62 181 LYS A N 1
ATOM 1415 C CA . LYS A 1 181 ? -28.039 -10.158 39.566 1.00 91.62 181 LYS A CA 1
ATOM 1416 C C . LYS A 1 181 ? -27.436 -8.757 39.708 1.00 91.62 181 LYS A C 1
ATOM 1418 O O . LYS A 1 181 ? -27.494 -7.978 38.763 1.00 91.62 181 LYS A O 1
ATOM 1423 N N . LEU A 1 182 ? -26.841 -8.445 40.861 1.00 89.69 182 LEU A N 1
ATOM 1424 C CA . LEU A 1 182 ? -26.222 -7.140 41.130 1.00 89.69 182 LEU A CA 1
ATOM 1425 C C . LEU A 1 182 ? -24.838 -7.016 40.486 1.00 89.69 182 LEU A C 1
ATOM 1427 O O . LEU A 1 182 ? -24.510 -5.958 39.960 1.00 89.69 182 LEU A O 1
ATOM 1431 N N . LYS A 1 183 ? -24.069 -8.108 40.429 1.00 90.75 183 LYS A N 1
ATOM 1432 C CA . LYS A 1 183 ? -22.785 -8.187 39.722 1.00 90.75 183 LYS A CA 1
ATOM 1433 C C . LYS A 1 183 ? -22.912 -7.805 38.245 1.00 90.75 183 LYS A C 1
ATOM 1435 O O . LYS A 1 183 ? -22.045 -7.119 37.732 1.00 90.75 183 LYS A O 1
ATOM 1440 N N . LYS A 1 184 ? -24.011 -8.185 37.581 1.00 89.25 184 LYS A N 1
ATOM 1441 C CA . LYS A 1 184 ? -24.292 -7.803 36.182 1.00 89.25 184 LYS A CA 1
ATOM 1442 C C . LYS A 1 184 ? -24.527 -6.301 35.979 1.00 89.25 184 LYS A C 1
ATOM 1444 O O . LYS A 1 184 ? -24.432 -5.837 34.852 1.00 89.25 184 LYS A O 1
ATOM 1449 N N . LYS A 1 185 ? -24.868 -5.561 37.041 1.00 87.44 185 LYS A N 1
ATOM 1450 C CA . LYS A 1 185 ? -25.071 -4.104 36.996 1.00 87.44 185 LYS A CA 1
ATOM 1451 C C . LYS A 1 185 ? -23.770 -3.323 37.202 1.00 87.44 185 LYS A C 1
ATOM 1453 O O . LYS A 1 185 ? -23.746 -2.125 36.951 1.00 87.44 185 LYS A O 1
ATOM 1458 N N . LEU A 1 186 ? -22.714 -3.980 37.683 1.00 86.75 186 LEU A N 1
ATOM 1459 C CA . LEU A 1 186 ? -21.395 -3.378 37.823 1.00 86.75 186 LEU A CA 1
ATOM 1460 C C . LEU A 1 186 ? -20.671 -3.432 36.478 1.00 86.75 186 LEU A C 1
ATOM 1462 O O . LEU A 1 186 ? -20.551 -4.496 35.873 1.00 86.75 186 LEU A O 1
ATOM 1466 N N . VAL A 1 187 ? -20.152 -2.289 36.047 1.00 84.00 187 VAL A N 1
ATOM 1467 C CA . VAL A 1 187 ? -19.220 -2.182 34.924 1.00 84.00 187 VAL A CA 1
ATOM 1468 C C . VAL A 1 187 ? -17.892 -1.716 35.502 1.00 84.00 187 VAL A C 1
ATOM 1470 O O . VAL A 1 187 ? -17.852 -0.720 36.223 1.00 84.00 187 VAL A O 1
ATOM 1473 N N . MET A 1 188 ? -16.819 -2.458 35.227 1.00 76.75 188 MET A N 1
ATOM 1474 C CA . MET A 1 188 ? -15.468 -2.023 35.572 1.00 76.75 188 MET A CA 1
ATOM 1475 C C . MET A 1 188 ? -15.048 -0.986 34.533 1.00 76.75 188 MET A C 1
ATOM 1477 O O . MET A 1 188 ? -15.074 -1.267 33.336 1.00 76.75 188 MET A O 1
ATOM 1481 N N . VAL A 1 189 ? -14.738 0.222 34.988 1.00 72.94 189 VAL A N 1
ATOM 1482 C CA . VAL A 1 189 ? -14.148 1.269 34.156 1.00 72.94 189 VAL A CA 1
ATOM 1483 C C . VAL A 1 189 ? -12.689 1.343 34.573 1.00 72.94 189 VAL A C 1
ATOM 1485 O O . VAL A 1 189 ? -12.422 1.612 35.745 1.00 72.94 189 VAL A O 1
ATOM 1488 N N . ASP A 1 190 ? -11.773 1.050 33.651 1.00 60.91 190 ASP A N 1
ATOM 1489 C CA . ASP A 1 190 ? -10.344 1.256 33.883 1.00 60.91 190 ASP A CA 1
ATOM 1490 C C . ASP A 1 190 ? -10.125 2.764 34.071 1.00 60.91 190 ASP A C 1
ATOM 1492 O O . ASP A 1 190 ? -10.475 3.564 33.195 1.00 60.91 190 ASP A O 1
ATOM 1496 N N . GLY A 1 191 ? -9.694 3.133 35.279 1.00 51.28 191 GLY A N 1
ATOM 1497 C CA . GLY A 1 191 ? -9.406 4.509 35.685 1.00 51.28 191 GLY A CA 1
ATOM 1498 C C . GLY A 1 191 ? -8.006 4.930 35.289 1.00 51.28 191 GLY A C 1
ATOM 1499 O O . GLY A 1 191 ? -7.105 4.066 35.359 1.00 51.28 191 GLY A O 1
#

Sequence (191 aa):
MSASGEVEVPPQWKPQEIYDFRHGADGPRGYKVGVNKFGNIGSKRKLEEYSEQVEREQAEAAMREGEPQAAAGNLKRPKLNTIGVGKGSGRAAWKQPASRANTLRNPGLSSSWDKKMKDKAERAAYVSLKREATESRKTAAKEARERREEAQRRKEENRKKSAITTKVSSATARKMMKNKKLKKKLVMVDG